Protein AF-A0A165J0C9-F1 (afdb_monomer_lite)

Sequence (194 aa):
MSTPNRPKHKHDLDFDYPDFLTWAQLPPFSGEWPARGWVFLADVVRNESFMRPMVRVRDTAGKEVLLAFYLDNGNPEAARLAQMGPGTMVAIKNCQAKQFMDGQIGIRLEDQDLANLKHLPCTVAKFKSMNNQVIRDVSEPKCERCGAADARKRCGPCKTRYCSPECQKADWRPSHKGVCQILATLRDYDEMFA

Organism: NCBI:txid1314781

Foldseek 3Di:
DDQPDPPPDLQAPPCVHPQEDDPVRFDAPDDDDDPWFHKWKWFFAAWPDDPFTKTWTATPVRDTFIETEPEDPPDPCGVVSNPDGGQKMKIFTPWHWDQDPVRGIHTYHYPVRVLRIDMANHHPVVLNVVSVVRVVCVVQVAAPQPRHSCFPDADPQLGRTHNDVVSVVVCCPPHCVRCRVSSSVSSVSVSNGD

Secondary structure (DSSP, 8-state):
-PPP---S-TT---TTSTTEE-GGGSPPSSSPPPSS--EEEEEEEEE--SSS-EEEEEETTS-EEEEEEEPPTT-THHHHHTT--TT-EEEEET--EEE-TTS-EEEEEEGGGGGGEEEESS-HHHHHHHHHHHHHHHHS---TTT--S---EE-TTT--EESSHHHHHHHIIIIIHHHHHHHHHHH-HHHHH-

Radius of gyration: 18.66 Å; chains: 1; bounding box: 45×28×55 Å

InterPro domains:
  IPR002893 Zinc finger, MYND-type [PF01753] (143-180)
  IPR002893 Zinc finger, MYND-type [PS50865] (143-180)

pLDDT: mean 85.34, std 15.16, range [30.89, 98.44]

Structure (mmCIF, N/CA/C/O backbone):
data_AF-A0A165J0C9-F1
#
_entry.id   AF-A0A165J0C9-F1
#
loop_
_atom_site.group_PDB
_atom_site.id
_atom_site.type_symbol
_atom_site.label_atom_id
_atom_site.label_alt_id
_atom_site.label_comp_id
_atom_site.label_asym_id
_atom_site.label_entity_id
_atom_site.label_seq_id
_atom_site.pdbx_PDB_ins_code
_atom_site.Cartn_x
_atom_site.Cartn_y
_atom_site.Cartn_z
_atom_site.occupancy
_atom_site.B_iso_or_equiv
_atom_site.auth_seq_id
_atom_site.auth_comp_id
_atom_site.auth_asym_id
_atom_site.auth_atom_id
_atom_site.pdbx_PDB_model_num
ATOM 1 N N . MET A 1 1 ? -20.305 4.413 -23.763 1.00 35.91 1 MET A N 1
ATOM 2 C CA . MET A 1 1 ? -20.289 3.204 -22.914 1.00 35.91 1 MET A CA 1
ATOM 3 C C . MET A 1 1 ? -20.470 3.672 -21.486 1.00 35.91 1 MET A C 1
ATOM 5 O O . MET A 1 1 ? -19.647 4.443 -21.014 1.00 35.91 1 MET A O 1
ATOM 9 N N . SER A 1 2 ? -21.597 3.339 -20.862 1.00 30.89 2 SER A N 1
ATOM 10 C CA . SER A 1 2 ? -21.893 3.741 -19.485 1.00 30.89 2 SER A CA 1
ATOM 11 C C . SER A 1 2 ? -20.905 3.049 -18.554 1.00 30.89 2 SER A C 1
ATOM 13 O O . SER A 1 2 ? -20.773 1.827 -18.612 1.00 30.89 2 SER A O 1
ATOM 15 N N . THR A 1 3 ? -20.181 3.815 -17.742 1.00 38.25 3 THR A N 1
ATOM 16 C CA . THR A 1 3 ? -19.321 3.259 -16.697 1.00 38.25 3 THR A CA 1
ATOM 17 C C . THR A 1 3 ? -20.162 2.355 -15.790 1.00 38.25 3 THR A C 1
ATOM 19 O O . THR A 1 3 ? -21.285 2.736 -15.435 1.00 38.25 3 THR A O 1
ATOM 22 N N . PRO A 1 4 ? -19.682 1.147 -15.435 1.00 43.00 4 PRO A N 1
ATOM 23 C CA . PRO A 1 4 ? -20.358 0.340 -14.433 1.00 43.00 4 PRO A CA 1
ATOM 24 C C . PRO A 1 4 ? -20.510 1.164 -13.150 1.00 43.00 4 PRO A C 1
ATOM 26 O O . PRO A 1 4 ? -19.674 2.003 -12.812 1.00 43.00 4 PRO A O 1
ATOM 29 N N . ASN A 1 5 ? -21.648 0.989 -12.487 1.00 43.03 5 ASN A N 1
ATOM 30 C CA . ASN A 1 5 ? -21.992 1.742 -11.292 1.00 43.03 5 ASN A CA 1
ATOM 31 C C . ASN A 1 5 ? -21.019 1.334 -10.172 1.00 43.03 5 ASN A C 1
ATOM 33 O O . ASN A 1 5 ? -21.045 0.177 -9.751 1.00 43.03 5 ASN A O 1
ATOM 37 N N . ARG A 1 6 ? -20.155 2.258 -9.723 1.00 48.44 6 ARG A N 1
ATOM 38 C CA . ARG A 1 6 ? -19.176 2.016 -8.646 1.00 48.44 6 ARG A CA 1
ATOM 39 C C . ARG A 1 6 ? -19.910 1.432 -7.423 1.00 48.44 6 ARG A C 1
ATOM 41 O O . ARG A 1 6 ? -20.971 1.964 -7.072 1.00 48.44 6 ARG A O 1
ATOM 48 N N . PRO A 1 7 ? -19.404 0.357 -6.781 1.00 45.34 7 PRO A N 1
ATOM 49 C CA . PRO A 1 7 ? -20.059 -0.255 -5.631 1.00 45.34 7 PRO A CA 1
ATOM 50 C C . PRO A 1 7 ? -20.435 0.800 -4.586 1.00 45.34 7 PRO A C 1
ATOM 52 O O . PRO A 1 7 ? -19.624 1.634 -4.191 1.00 45.34 7 PRO A O 1
ATOM 55 N N . LYS A 1 8 ? -21.695 0.769 -4.138 1.00 43.00 8 LYS A N 1
ATOM 56 C CA . LYS A 1 8 ? -22.281 1.776 -3.234 1.00 43.00 8 LYS A CA 1
ATOM 57 C C . LYS A 1 8 ? -21.703 1.746 -1.812 1.00 43.00 8 LYS A C 1
ATOM 59 O O . LYS A 1 8 ? -22.042 2.608 -1.001 1.00 43.00 8 LYS A O 1
ATOM 64 N N . HIS A 1 9 ? -20.861 0.767 -1.484 1.00 49.28 9 HIS A N 1
ATOM 65 C CA . HIS A 1 9 ? -20.271 0.626 -0.160 1.00 49.28 9 HIS A CA 1
ATOM 66 C C . HIS A 1 9 ? -18.855 1.202 -0.157 1.00 49.28 9 HIS A C 1
ATOM 68 O O . HIS A 1 9 ? -17.933 0.600 -0.690 1.00 49.28 9 HIS A O 1
ATOM 74 N N . LYS A 1 10 ? -18.678 2.340 0.525 1.00 53.06 10 LYS A N 1
ATOM 75 C CA . LYS A 1 10 ? -17.411 3.076 0.737 1.00 53.06 10 LYS A CA 1
ATOM 76 C C . LYS A 1 10 ? -16.250 2.237 1.332 1.00 53.06 10 LYS A C 1
ATOM 78 O O . LYS A 1 10 ? -15.163 2.749 1.567 1.00 53.06 10 LYS A O 1
ATOM 83 N N . HIS A 1 11 ? -16.488 0.964 1.637 1.00 55.22 11 HIS A N 1
ATOM 84 C CA . HIS A 1 11 ? -15.622 0.100 2.435 1.00 55.22 11 HIS A CA 1
ATOM 85 C C . HIS A 1 11 ? -15.394 -1.285 1.820 1.00 55.22 11 HIS A C 1
ATOM 87 O O . HIS A 1 11 ? -14.814 -2.132 2.491 1.00 55.22 11 HIS A O 1
ATOM 93 N N . ASP A 1 12 ? -15.846 -1.517 0.586 1.00 63.41 12 ASP A N 1
ATOM 94 C CA . ASP A 1 12 ? -15.598 -2.759 -0.141 1.00 63.41 12 ASP A CA 1
ATOM 95 C C . ASP A 1 12 ? -14.734 -2.467 -1.370 1.00 63.41 12 ASP A C 1
ATOM 97 O O . ASP A 1 12 ? -15.229 -2.019 -2.408 1.00 63.41 12 ASP A O 1
ATOM 101 N N . LEU A 1 13 ? -13.416 -2.645 -1.229 1.00 68.44 13 LEU A N 1
ATOM 102 C CA . LEU A 1 13 ? -12.531 -2.680 -2.388 1.00 68.44 13 LEU A CA 1
ATOM 103 C C . LEU A 1 13 ? -12.816 -3.945 -3.191 1.00 68.44 13 LEU A C 1
ATOM 105 O O . LEU A 1 13 ? -12.294 -5.021 -2.892 1.00 68.44 13 LEU A O 1
ATOM 109 N N . ASP A 1 14 ? -13.604 -3.781 -4.243 1.00 71.31 14 ASP A N 1
ATOM 110 C CA . ASP A 1 14 ? -13.688 -4.762 -5.308 1.00 71.31 14 ASP A CA 1
ATOM 111 C C . ASP A 1 14 ? -12.366 -4.736 -6.091 1.00 71.31 14 ASP A C 1
ATOM 113 O O . ASP A 1 14 ? -12.131 -3.885 -6.948 1.00 71.31 14 ASP A O 1
ATOM 117 N N . PHE A 1 15 ? -11.452 -5.641 -5.739 1.00 72.25 15 PHE A N 1
ATOM 118 C CA . PHE A 1 15 ? -10.160 -5.777 -6.416 1.00 72.25 15 PHE A CA 1
ATOM 119 C C . PHE A 1 15 ? -10.280 -6.315 -7.844 1.00 72.25 15 PHE A C 1
ATOM 121 O O . PHE A 1 15 ? -9.271 -6.333 -8.550 1.00 72.25 15 PHE A O 1
ATOM 128 N N . ASP A 1 16 ? -11.473 -6.759 -8.239 1.00 66.81 16 ASP A N 1
ATOM 129 C CA . ASP A 1 16 ? -11.795 -7.201 -9.591 1.00 66.81 16 ASP A CA 1
ATOM 130 C C . ASP A 1 16 ? -12.469 -6.069 -10.397 1.00 66.81 16 ASP A C 1
ATOM 132 O O . ASP A 1 16 ? -12.757 -6.222 -11.587 1.00 66.81 16 ASP A O 1
ATOM 136 N N . TYR A 1 17 ? -12.667 -4.896 -9.778 1.00 67.06 17 TYR A N 1
ATOM 137 C CA . TYR A 1 17 ? -13.144 -3.689 -10.444 1.00 67.06 17 TYR A CA 1
ATOM 138 C C . TYR A 1 17 ? -12.112 -3.190 -11.474 1.00 67.06 17 TYR A C 1
ATOM 140 O O . TYR A 1 17 ? -10.907 -3.255 -11.212 1.00 67.06 17 TYR A O 1
ATOM 148 N N . PRO A 1 18 ? -12.541 -2.624 -12.624 1.00 64.50 18 PRO A N 1
ATOM 149 C CA . PRO A 1 18 ? -11.653 -2.203 -13.720 1.00 64.50 18 PRO A CA 1
ATOM 150 C C . PRO A 1 18 ? -10.600 -1.144 -13.356 1.00 64.50 18 PRO A C 1
ATOM 152 O O . PRO A 1 18 ? -9.721 -0.861 -14.168 1.00 64.50 18 PRO A O 1
ATOM 155 N N . ASP A 1 19 ? -10.666 -0.572 -12.155 1.00 77.81 19 ASP A N 1
ATOM 156 C CA . ASP A 1 19 ? -9.684 0.384 -11.653 1.00 77.81 19 ASP A CA 1
ATOM 157 C C . ASP A 1 19 ? -8.384 -0.322 -11.201 1.00 77.81 19 ASP A C 1
ATOM 159 O O . ASP A 1 19 ? -7.347 0.327 -11.103 1.00 77.81 19 ASP A O 1
ATOM 163 N N . PHE A 1 20 ? -8.378 -1.641 -10.965 1.00 85.00 20 PHE A N 1
ATOM 164 C CA . PHE A 1 20 ? -7.164 -2.389 -10.611 1.00 85.00 20 PHE A CA 1
ATOM 165 C C . PHE A 1 20 ? -6.539 -3.055 -11.831 1.00 85.00 20 PHE A C 1
ATOM 167 O O . PHE A 1 20 ? -7.000 -4.093 -12.304 1.00 85.00 20 PHE A O 1
ATOM 174 N N . LEU A 1 21 ? -5.451 -2.470 -12.326 1.00 87.25 21 LEU A N 1
ATOM 175 C CA . LEU A 1 21 ? -4.786 -2.963 -13.527 1.00 87.25 21 LEU A CA 1
ATOM 176 C C . LEU A 1 21 ? -3.607 -3.870 -13.184 1.00 87.25 21 LEU A C 1
ATOM 178 O O . LEU A 1 21 ? -2.763 -3.557 -12.342 1.00 87.25 21 LEU A O 1
ATOM 182 N N . THR A 1 22 ? -3.531 -4.985 -13.901 1.00 90.31 22 THR A N 1
ATOM 183 C CA . THR A 1 22 ? -2.328 -5.819 -14.005 1.00 90.31 22 THR A CA 1
ATOM 184 C C . THR A 1 22 ? -1.330 -5.197 -14.980 1.00 90.31 22 THR A C 1
ATOM 186 O O . THR A 1 22 ? -1.677 -4.313 -15.765 1.00 90.31 22 THR A O 1
ATOM 189 N N . TRP A 1 23 ? -0.091 -5.689 -14.997 1.00 90.12 23 TRP A N 1
ATOM 190 C CA . TRP A 1 23 ? 0.934 -5.244 -15.942 1.00 90.12 23 TRP A CA 1
ATOM 191 C C . TRP A 1 23 ? 0.469 -5.340 -17.398 1.00 90.12 23 TRP A C 1
ATOM 193 O O . TRP A 1 23 ? 0.717 -4.432 -18.183 1.00 90.12 23 TRP A O 1
ATOM 203 N N . ALA A 1 24 ? -0.225 -6.423 -17.759 1.00 87.75 24 ALA A N 1
ATOM 204 C CA . ALA A 1 24 ? -0.708 -6.642 -19.122 1.00 87.75 24 ALA A CA 1
ATOM 205 C C . ALA A 1 24 ? -1.786 -5.632 -19.553 1.00 87.75 24 ALA A C 1
ATOM 207 O O . ALA A 1 24 ? -2.016 -5.453 -20.746 1.00 87.75 24 ALA A O 1
ATOM 208 N N . GLN A 1 25 ? -2.447 -4.994 -18.585 1.00 86.12 25 GLN A N 1
ATOM 209 C CA . GLN A 1 25 ? -3.467 -3.972 -18.806 1.00 86.12 25 GLN A CA 1
ATOM 210 C C . GLN A 1 25 ? -2.913 -2.556 -18.646 1.00 86.12 25 GLN A C 1
ATOM 212 O O . GLN A 1 25 ? -3.600 -1.602 -19.011 1.00 86.12 25 GLN A O 1
ATOM 217 N N . LEU A 1 26 ? -1.696 -2.399 -18.1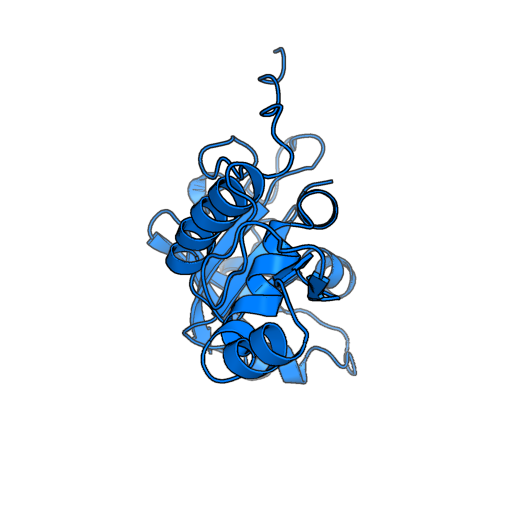03 1.00 83.56 26 LEU A N 1
ATOM 218 C CA . LEU A 1 26 ? -1.061 -1.095 -18.069 1.00 83.56 26 LEU A CA 1
ATOM 219 C C . LEU A 1 26 ? -0.819 -0.638 -19.510 1.00 83.56 26 LEU A C 1
ATOM 221 O O . LEU A 1 26 ? -0.198 -1.357 -20.298 1.00 83.56 26 LEU A O 1
ATOM 225 N N . PRO A 1 27 ? -1.307 0.552 -19.871 1.00 67.50 27 PRO A N 1
ATOM 226 C CA . PRO A 1 27 ? -1.165 1.055 -21.224 1.00 67.50 27 PRO A CA 1
ATOM 227 C C . PRO A 1 27 ? 0.322 1.218 -21.586 1.00 67.50 27 PRO A C 1
ATOM 229 O O . PRO A 1 27 ? 1.132 1.646 -20.750 1.00 67.50 27 PRO A O 1
ATOM 232 N N . PRO A 1 28 ? 0.700 0.894 -22.836 1.00 65.00 28 PRO A N 1
ATOM 233 C CA . PRO A 1 28 ? 2.017 1.228 -23.350 1.00 65.00 28 PRO A CA 1
ATOM 234 C C . PRO A 1 28 ? 2.184 2.752 -23.431 1.00 65.00 28 PRO A C 1
ATOM 236 O O . PRO A 1 28 ? 1.216 3.508 -23.423 1.00 65.00 28 PRO A O 1
ATOM 239 N N . PHE A 1 29 ? 3.433 3.20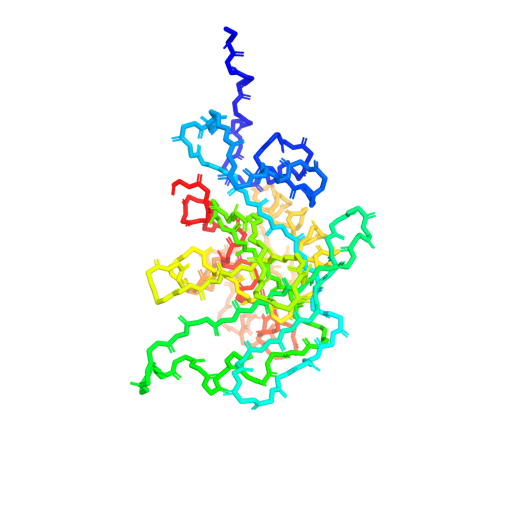2 -23.559 1.00 55.41 29 PHE A N 1
ATOM 240 C CA . PHE A 1 29 ? 3.838 4.614 -23.600 1.00 55.41 29 PHE A CA 1
ATOM 241 C C . PHE A 1 29 ? 3.061 5.502 -24.605 1.00 55.41 29 PHE A C 1
ATOM 243 O O . PHE A 1 29 ? 3.047 6.720 -24.445 1.00 55.41 29 PHE A O 1
ATOM 250 N N . SER A 1 30 ? 2.389 4.927 -25.609 1.00 51.62 30 SER A N 1
ATOM 251 C CA . SER A 1 30 ? 1.606 5.645 -26.622 1.00 51.62 30 SER A CA 1
ATOM 252 C C . SER A 1 30 ? 0.191 5.062 -26.779 1.00 51.62 30 SER A C 1
ATOM 254 O O . SER A 1 30 ? 0.044 3.935 -27.252 1.00 51.62 30 SER A O 1
ATOM 256 N N . GLY A 1 31 ? -0.845 5.831 -26.428 1.00 52.88 31 GLY A N 1
ATOM 257 C CA . GLY A 1 31 ? -2.259 5.487 -26.634 1.00 52.88 31 GLY A CA 1
ATOM 258 C C . GLY A 1 31 ? -3.216 6.497 -25.985 1.00 52.88 31 GLY A C 1
ATOM 259 O O . GLY A 1 31 ? -2.781 7.329 -25.189 1.00 52.88 31 GLY A O 1
ATOM 260 N N . GLU A 1 32 ? -4.506 6.444 -26.334 1.00 52.75 32 GLU A N 1
ATOM 261 C CA . GLU A 1 32 ? -5.566 7.179 -25.627 1.00 52.75 32 GLU A CA 1
ATOM 262 C C . GLU A 1 32 ? -5.816 6.536 -24.254 1.00 52.75 32 GLU A C 1
ATOM 264 O O . GLU A 1 32 ? -6.010 5.326 -24.139 1.00 52.75 32 GLU A O 1
ATOM 269 N N . TRP A 1 33 ? -5.771 7.351 -23.200 1.00 58.69 33 TRP A N 1
ATOM 270 C CA . TRP A 1 33 ? -5.845 6.908 -21.808 1.00 58.69 33 TRP A CA 1
ATOM 271 C C . TRP A 1 33 ? -7.291 6.971 -21.298 1.00 58.69 33 TRP A C 1
ATOM 273 O O . TRP A 1 33 ? -8.007 7.915 -21.644 1.00 58.69 33 TRP A O 1
ATOM 283 N N . PRO A 1 34 ? -7.727 6.069 -20.395 1.00 56.69 34 PRO A N 1
ATOM 284 C CA . PRO A 1 34 ? -8.873 6.385 -19.553 1.00 56.69 34 PRO A CA 1
ATOM 285 C C . PRO A 1 34 ? -8.579 7.681 -18.785 1.00 56.69 34 PRO A C 1
ATOM 287 O O . PRO A 1 34 ? -7.429 7.975 -18.458 1.00 56.69 34 PRO A O 1
ATOM 290 N N . ALA A 1 35 ? -9.604 8.479 -18.493 1.00 55.56 35 ALA A N 1
ATOM 291 C CA . ALA A 1 35 ? -9.471 9.853 -18.001 1.00 55.56 35 ALA A CA 1
ATOM 292 C C . ALA A 1 35 ? -8.908 10.011 -16.560 1.00 55.56 35 ALA A C 1
ATOM 294 O O . ALA A 1 35 ? -9.110 11.069 -15.967 1.00 55.56 35 ALA A O 1
ATOM 295 N N . ARG A 1 36 ? -8.132 9.030 -16.049 1.00 61.84 36 ARG A N 1
ATOM 296 C CA . ARG A 1 36 ? -7.579 8.817 -14.684 1.00 61.84 36 ARG A CA 1
ATOM 297 C C . ARG A 1 36 ? -8.410 7.847 -13.838 1.00 61.84 36 ARG A C 1
ATOM 299 O O . ARG A 1 36 ? -9.604 7.695 -14.067 1.00 61.84 36 ARG A O 1
ATOM 306 N N . GLY A 1 37 ? -7.763 7.222 -12.847 1.00 76.50 37 GLY A N 1
ATOM 307 C CA . GLY A 1 37 ? -8.442 6.493 -11.766 1.00 76.50 37 GLY A CA 1
ATOM 308 C C . GLY A 1 37 ? -7.956 5.070 -11.481 1.00 76.50 37 GLY A C 1
ATOM 309 O O . GLY A 1 37 ? -8.499 4.451 -10.575 1.00 76.50 37 GLY A O 1
ATOM 310 N N . TRP A 1 38 ? -6.950 4.549 -12.196 1.00 83.50 38 TRP A N 1
ATOM 311 C CA . TRP A 1 38 ? -6.477 3.179 -11.964 1.00 83.50 38 TRP A CA 1
ATOM 312 C C . TRP A 1 38 ? -5.359 3.083 -10.927 1.00 83.50 38 TRP A C 1
ATOM 314 O O . TRP A 1 38 ? -4.606 4.034 -10.702 1.00 83.50 38 TRP A O 1
ATOM 324 N N . VAL A 1 39 ? -5.210 1.893 -10.349 1.00 88.94 39 VAL A N 1
ATOM 325 C CA . VAL A 1 39 ? -4.183 1.526 -9.380 1.00 88.94 39 VAL A CA 1
ATOM 326 C C . VAL A 1 39 ? -3.521 0.216 -9.791 1.00 88.94 39 VAL A C 1
ATOM 328 O O . VAL A 1 39 ? -4.178 -0.793 -10.034 1.00 88.94 39 VAL A O 1
ATOM 331 N N . PHE A 1 40 ? -2.193 0.229 -9.821 1.00 92.75 40 PHE A N 1
ATOM 332 C CA . PHE A 1 40 ? -1.373 -0.969 -9.943 1.00 92.75 40 PHE A CA 1
ATOM 333 C C . PHE A 1 40 ? -0.995 -1.474 -8.550 1.00 92.75 40 PHE A C 1
ATOM 335 O O . PHE A 1 40 ? -0.419 -0.727 -7.755 1.00 92.75 40 PHE A O 1
ATOM 342 N N . LEU A 1 41 ? -1.317 -2.735 -8.256 1.00 94.50 41 LEU A N 1
ATOM 343 C CA . LEU A 1 41 ? -0.955 -3.405 -7.007 1.00 94.50 41 LEU A CA 1
ATOM 344 C C . LEU A 1 41 ? 0.118 -4.454 -7.267 1.00 94.50 41 LEU A C 1
ATOM 346 O O . LEU A 1 41 ? -0.049 -5.308 -8.138 1.00 94.50 41 LEU A O 1
ATOM 350 N N . ALA A 1 42 ? 1.183 -4.434 -6.470 1.00 97.31 42 ALA A N 1
ATOM 351 C CA . ALA A 1 42 ? 2.236 -5.432 -6.575 1.00 97.31 42 ALA A CA 1
ATOM 352 C C . ALA A 1 42 ? 2.958 -5.676 -5.248 1.00 97.31 42 ALA A C 1
ATOM 354 O O . ALA A 1 42 ? 3.084 -4.780 -4.413 1.00 97.31 42 ALA A O 1
ATOM 355 N N . ASP A 1 43 ? 3.468 -6.892 -5.080 1.00 98.44 43 ASP A N 1
ATOM 356 C CA . ASP A 1 43 ? 4.356 -7.267 -3.983 1.00 98.44 43 ASP A CA 1
ATOM 357 C C . ASP A 1 43 ? 5.810 -7.011 -4.366 1.00 98.44 43 ASP A C 1
ATOM 359 O O . ASP A 1 43 ? 6.252 -7.395 -5.447 1.00 98.44 43 ASP A O 1
ATOM 363 N N . VAL A 1 44 ? 6.590 -6.411 -3.472 1.00 98.44 44 VAL A N 1
ATOM 364 C CA . VAL A 1 44 ? 8.040 -6.296 -3.642 1.00 98.44 44 VAL A CA 1
ATOM 365 C C . VAL A 1 44 ? 8.659 -7.683 -3.497 1.00 98.44 44 VAL A C 1
ATOM 367 O O . VAL A 1 44 ? 8.553 -8.323 -2.452 1.00 98.44 44 VAL A O 1
ATOM 370 N N . VAL A 1 45 ? 9.325 -8.146 -4.552 1.00 98.25 45 VAL A N 1
ATOM 371 C CA . VAL A 1 45 ? 9.979 -9.461 -4.610 1.00 98.25 45 VAL A CA 1
ATOM 372 C C . VAL A 1 45 ? 11.418 -9.377 -4.131 1.00 98.25 45 VAL A C 1
ATOM 374 O O . VAL A 1 45 ? 11.890 -10.278 -3.444 1.00 98.25 45 VAL A O 1
ATOM 377 N N . ARG A 1 46 ? 12.136 -8.321 -4.523 1.00 97.75 46 ARG A N 1
ATOM 378 C CA . ARG A 1 46 ? 13.534 -8.087 -4.141 1.00 97.75 46 ARG A CA 1
ATOM 379 C C . ARG A 1 46 ? 13.939 -6.643 -4.392 1.00 97.75 46 ARG A C 1
ATOM 381 O O . ARG A 1 46 ? 13.387 -5.969 -5.262 1.00 97.75 46 ARG A O 1
ATOM 388 N N . ASN A 1 47 ? 14.933 -6.209 -3.635 1.00 97.62 47 ASN A N 1
ATOM 389 C CA . ASN A 1 47 ? 15.594 -4.933 -3.828 1.00 97.62 47 ASN A CA 1
ATOM 390 C C . ASN A 1 47 ? 16.695 -5.085 -4.887 1.00 97.62 47 ASN A C 1
ATOM 392 O O . ASN A 1 47 ? 17.486 -6.022 -4.818 1.00 97.62 47 ASN A O 1
ATOM 396 N N . GLU A 1 48 ? 16.716 -4.191 -5.871 1.00 95.44 48 GLU A N 1
ATOM 397 C CA . GLU A 1 48 ? 17.715 -4.142 -6.948 1.00 95.44 48 GLU A CA 1
ATOM 398 C C . GLU A 1 48 ? 18.430 -2.775 -6.970 1.00 95.44 48 GLU A C 1
ATOM 400 O O . GLU A 1 48 ? 18.987 -2.362 -7.986 1.00 95.44 48 GLU A O 1
ATOM 405 N N . SER A 1 49 ? 18.392 -2.041 -5.855 1.00 93.62 49 SER A N 1
ATOM 406 C CA . SER A 1 49 ? 18.970 -0.704 -5.738 1.00 93.62 49 SER A CA 1
ATOM 407 C C . SER A 1 49 ? 20.492 -0.762 -5.823 1.00 93.62 49 SER A C 1
ATOM 409 O O . SER A 1 49 ? 21.139 -1.587 -5.180 1.00 93.62 49 SER A O 1
ATOM 411 N N . PHE A 1 50 ? 21.064 0.164 -6.588 1.00 86.69 50 PHE A N 1
ATOM 412 C CA . PHE A 1 50 ? 22.509 0.380 -6.651 1.00 86.69 50 PHE A CA 1
ATOM 413 C C . PHE A 1 50 ? 22.808 1.880 -6.573 1.00 86.69 50 PHE A C 1
ATOM 415 O O . PHE A 1 50 ? 22.863 2.432 -5.481 1.00 86.69 50 PHE A O 1
ATOM 422 N N . MET A 1 51 ? 22.898 2.575 -7.713 1.00 86.88 51 MET A N 1
ATOM 423 C CA . MET A 1 51 ? 23.030 4.044 -7.738 1.00 86.88 51 MET A CA 1
ATOM 424 C C . MET A 1 51 ? 21.698 4.782 -7.569 1.00 86.88 51 MET A C 1
ATOM 426 O O . MET A 1 51 ? 21.682 5.977 -7.295 1.00 86.88 51 MET A O 1
ATOM 430 N N . ARG A 1 52 ? 20.578 4.089 -7.773 1.00 90.44 52 ARG A N 1
ATOM 431 C CA . ARG A 1 52 ? 19.225 4.631 -7.637 1.00 90.44 52 ARG A CA 1
ATOM 432 C C . ARG A 1 52 ? 18.319 3.599 -6.973 1.00 90.44 52 ARG A C 1
ATOM 434 O O . ARG A 1 52 ? 18.578 2.402 -7.147 1.00 90.44 52 ARG A O 1
ATOM 441 N N . PRO A 1 53 ? 17.273 4.030 -6.248 1.00 95.38 53 PRO A N 1
ATOM 442 C CA . PRO A 1 53 ? 16.308 3.103 -5.687 1.00 95.38 53 PRO A CA 1
ATOM 443 C C . PRO A 1 53 ? 15.599 2.344 -6.810 1.00 95.38 53 PRO A C 1
ATOM 445 O O . PRO A 1 53 ? 15.043 2.944 -7.736 1.00 95.38 53 PRO A O 1
ATOM 448 N N . MET A 1 54 ? 15.653 1.017 -6.739 1.00 95.44 54 MET A N 1
ATOM 449 C CA . MET A 1 54 ? 15.010 0.109 -7.685 1.00 95.44 54 MET A CA 1
ATOM 450 C C . MET A 1 54 ? 14.570 -1.152 -6.959 1.00 95.44 54 MET A C 1
ATOM 452 O O . MET A 1 54 ? 15.312 -1.719 -6.156 1.00 95.44 54 MET A O 1
ATOM 456 N N . VAL A 1 55 ? 13.368 -1.621 -7.266 1.00 97.38 55 VAL A N 1
ATOM 457 C CA . VAL A 1 55 ? 12.853 -2.883 -6.738 1.00 97.38 55 VAL A CA 1
ATOM 458 C C . VAL A 1 55 ? 12.186 -3.684 -7.844 1.00 97.38 55 VAL A C 1
ATOM 460 O O . VAL A 1 55 ? 11.572 -3.131 -8.758 1.00 97.38 55 VAL A O 1
ATOM 463 N N . ARG A 1 56 ? 12.277 -5.009 -7.751 1.00 97.75 56 ARG A N 1
ATOM 464 C CA . ARG A 1 56 ? 11.438 -5.899 -8.551 1.00 97.75 56 ARG A CA 1
ATOM 465 C C . ARG A 1 56 ? 10.119 -6.087 -7.826 1.00 97.75 56 ARG A C 1
ATOM 467 O O . ARG A 1 56 ? 10.122 -6.490 -6.661 1.00 97.75 56 ARG A O 1
ATOM 474 N N . VAL A 1 57 ? 9.010 -5.846 -8.512 1.00 98.25 57 VAL A N 1
ATOM 475 C CA . VAL A 1 57 ? 7.667 -6.073 -7.970 1.00 98.25 57 VAL A CA 1
ATOM 476 C C . VAL A 1 57 ? 6.928 -7.118 -8.794 1.00 98.25 57 VAL A C 1
ATOM 478 O O . VAL A 1 57 ? 7.183 -7.245 -9.989 1.00 98.25 57 VAL A O 1
ATOM 481 N N . ARG A 1 58 ? 6.033 -7.876 -8.163 1.00 98.06 58 ARG A N 1
ATOM 482 C CA . ARG A 1 58 ? 5.173 -8.877 -8.796 1.00 98.06 58 ARG A CA 1
ATOM 483 C C . ARG A 1 58 ? 3.724 -8.442 -8.685 1.00 98.06 58 ARG A C 1
ATOM 485 O O . ARG A 1 58 ? 3.232 -8.263 -7.574 1.00 98.06 58 ARG A O 1
ATOM 492 N N . ASP A 1 59 ? 3.068 -8.264 -9.821 1.00 95.81 59 ASP A N 1
ATOM 493 C CA . ASP A 1 59 ? 1.662 -7.869 -9.858 1.00 95.81 59 ASP A CA 1
ATOM 494 C C . ASP A 1 59 ? 0.715 -9.005 -9.426 1.00 95.81 59 ASP A C 1
ATOM 496 O O . ASP A 1 59 ? 1.127 -10.131 -9.126 1.00 95.81 59 ASP A O 1
ATOM 500 N N . THR A 1 60 ? -0.584 -8.715 -9.413 1.00 92.88 60 THR A N 1
ATOM 501 C CA . THR A 1 60 ? -1.638 -9.677 -9.057 1.00 92.88 60 THR A CA 1
ATOM 502 C C . THR A 1 60 ? -1.788 -10.844 -10.038 1.00 92.88 60 THR A C 1
ATOM 504 O O . THR A 1 60 ? -2.346 -11.868 -9.648 1.00 92.88 60 THR A O 1
ATOM 507 N N . ALA A 1 61 ? -1.280 -10.728 -11.270 1.00 93.25 61 ALA A N 1
ATOM 508 C CA . ALA A 1 61 ? -1.233 -11.804 -12.263 1.00 93.25 61 ALA A CA 1
ATOM 509 C C . ALA A 1 61 ? 0.075 -12.618 -12.205 1.00 93.25 61 ALA A C 1
ATOM 511 O O . ALA A 1 61 ? 0.267 -13.547 -12.990 1.00 93.25 61 ALA A O 1
ATOM 512 N N . GLY A 1 62 ? 0.984 -12.294 -11.279 1.00 94.56 62 GLY A N 1
ATOM 513 C CA . GLY A 1 62 ? 2.259 -12.985 -11.107 1.00 94.56 62 GLY A CA 1
ATOM 514 C C . GLY A 1 62 ? 3.392 -12.466 -11.997 1.00 94.56 62 GLY A C 1
ATOM 515 O O . GLY A 1 62 ? 4.488 -13.029 -11.974 1.00 94.56 62 GLY A O 1
ATOM 516 N N . LYS A 1 63 ? 3.178 -11.390 -12.760 1.00 95.56 63 LYS A N 1
ATOM 517 C CA . LYS A 1 63 ? 4.197 -10.790 -13.621 1.00 95.56 63 LYS A CA 1
ATOM 518 C C . LYS A 1 63 ? 5.180 -9.964 -12.796 1.00 95.56 63 LYS A C 1
ATOM 520 O O . LYS A 1 63 ? 4.791 -9.025 -12.106 1.00 95.56 63 LYS A O 1
ATOM 525 N N . GLU A 1 64 ? 6.470 -10.277 -12.916 1.00 96.38 64 GLU A N 1
ATOM 526 C CA . GLU A 1 64 ? 7.541 -9.463 -12.336 1.00 96.38 64 GLU A CA 1
ATOM 527 C C . GLU A 1 64 ? 7.951 -8.308 -13.257 1.00 96.38 64 GLU A C 1
ATOM 529 O O . GLU A 1 64 ? 8.235 -8.513 -14.441 1.00 96.38 64 GLU A O 1
ATOM 534 N N . VAL A 1 65 ? 8.014 -7.098 -12.698 1.00 94.81 65 VAL A N 1
ATOM 535 C CA . VAL A 1 65 ? 8.319 -5.844 -13.404 1.00 94.81 65 VAL A CA 1
ATOM 536 C C . VAL A 1 65 ? 9.275 -4.987 -12.576 1.00 94.81 65 VAL A C 1
ATOM 538 O O . VAL A 1 65 ? 9.278 -5.054 -11.345 1.00 94.81 65 VAL A O 1
ATOM 541 N N . LEU A 1 66 ? 10.130 -4.212 -13.244 1.00 95.88 66 LEU A N 1
ATOM 542 C CA . LEU A 1 66 ? 11.013 -3.264 -12.561 1.00 95.88 66 LEU A CA 1
ATOM 543 C C . LEU A 1 66 ? 10.195 -2.049 -12.110 1.00 95.88 66 LEU A C 1
ATOM 545 O O . LEU A 1 66 ? 9.474 -1.477 -12.922 1.00 95.88 66 LEU A O 1
ATOM 549 N N . LEU A 1 67 ? 10.341 -1.633 -10.855 1.00 96.88 67 LEU A N 1
ATOM 550 C CA . LEU A 1 67 ? 9.897 -0.336 -10.352 1.00 96.88 67 LEU A CA 1
ATOM 551 C C . LEU A 1 67 ? 11.142 0.492 -10.021 1.00 96.88 67 LEU A C 1
ATOM 553 O O . LEU A 1 67 ? 11.895 0.150 -9.107 1.00 96.88 67 LEU A O 1
ATOM 557 N N . ALA A 1 68 ? 11.368 1.559 -10.781 1.00 95.50 68 ALA A N 1
ATOM 558 C CA . ALA A 1 68 ? 12.537 2.420 -10.662 1.00 95.50 68 ALA A CA 1
ATOM 559 C C . ALA A 1 68 ? 12.143 3.834 -10.225 1.00 95.50 68 ALA A C 1
ATOM 561 O O . ALA A 1 68 ? 11.218 4.429 -10.780 1.00 95.50 68 ALA A O 1
ATOM 562 N N . PHE A 1 69 ? 12.891 4.392 -9.276 1.00 95.62 69 PHE A N 1
ATOM 563 C CA . PHE A 1 69 ? 12.667 5.739 -8.761 1.00 95.62 69 PHE A CA 1
ATOM 564 C C . PHE A 1 69 ? 13.714 6.699 -9.348 1.00 95.62 69 PHE A C 1
ATOM 566 O O . PHE A 1 69 ? 14.921 6.518 -9.173 1.00 95.62 69 PHE A O 1
ATOM 573 N N . TYR A 1 70 ? 13.250 7.697 -10.098 1.00 93.44 70 TYR A N 1
ATOM 574 C CA . TYR A 1 70 ? 14.045 8.759 -10.717 1.00 93.44 70 TYR A CA 1
ATOM 575 C C . TYR A 1 70 ? 13.804 10.046 -9.939 1.00 93.44 70 TYR A C 1
ATOM 577 O O . TYR A 1 70 ? 13.079 10.918 -10.397 1.00 93.44 70 TYR A O 1
ATOM 585 N N . LEU A 1 71 ? 14.371 10.097 -8.736 1.00 94.12 71 LEU A N 1
ATOM 586 C CA . LEU A 1 71 ? 14.203 11.229 -7.835 1.00 94.12 71 LEU A CA 1
ATOM 587 C C . LEU A 1 71 ? 15.360 12.209 -7.967 1.00 94.12 71 LEU A C 1
ATOM 589 O O . LEU A 1 71 ? 16.503 11.788 -8.183 1.00 94.12 71 LEU A O 1
ATOM 593 N N . ASP A 1 72 ? 15.061 13.487 -7.784 1.00 92.88 72 ASP A N 1
ATOM 594 C CA . ASP A 1 72 ? 16.061 14.541 -7.730 1.00 92.88 72 ASP A CA 1
ATOM 595 C C . ASP A 1 72 ? 17.068 14.317 -6.592 1.00 92.88 72 ASP A C 1
ATOM 597 O O . ASP A 1 72 ? 16.773 13.771 -5.519 1.00 92.88 72 ASP A O 1
ATOM 601 N N . ASN A 1 73 ? 18.302 14.769 -6.825 1.00 87.25 73 ASN A N 1
ATOM 602 C CA . ASN A 1 73 ? 19.362 14.704 -5.825 1.00 87.25 73 ASN A CA 1
ATOM 603 C C . ASN A 1 73 ? 18.935 15.454 -4.554 1.00 87.25 73 ASN A C 1
ATOM 605 O O . ASN A 1 73 ? 18.636 16.645 -4.594 1.00 87.25 73 ASN A O 1
ATOM 609 N N . GLY A 1 74 ? 18.964 14.762 -3.414 1.00 85.81 74 GLY A N 1
ATOM 610 C CA . GLY A 1 74 ? 18.564 15.327 -2.124 1.00 85.81 74 GLY A CA 1
ATOM 611 C C . GLY A 1 74 ? 17.097 15.102 -1.754 1.00 85.81 74 GLY A C 1
ATOM 612 O O . GLY A 1 74 ? 16.707 15.503 -0.658 1.00 85.81 74 GLY A O 1
ATOM 613 N N . ASN A 1 75 ? 16.299 14.422 -2.589 1.00 91.94 75 ASN A N 1
ATOM 614 C CA . ASN A 1 75 ? 14.964 13.995 -2.178 1.00 91.94 75 ASN A CA 1
ATOM 615 C C . ASN A 1 75 ? 15.062 13.074 -0.933 1.00 91.94 75 ASN A C 1
ATOM 617 O O . ASN A 1 75 ? 15.724 12.029 -0.990 1.00 91.94 75 ASN A O 1
ATOM 621 N N . PRO A 1 76 ? 14.405 13.422 0.192 1.00 92.00 76 PRO A N 1
ATOM 622 C CA . PRO A 1 76 ? 14.526 12.680 1.448 1.00 92.00 76 PRO A CA 1
ATOM 623 C C . PRO A 1 76 ? 13.940 11.259 1.386 1.00 92.00 76 PRO A C 1
ATOM 625 O O . PRO A 1 76 ? 14.355 10.392 2.157 1.00 92.00 76 PRO A O 1
ATOM 628 N N . GLU A 1 77 ? 13.022 10.980 0.457 1.00 92.94 77 GLU A N 1
ATOM 629 C CA . GLU A 1 77 ? 12.408 9.657 0.294 1.00 92.94 77 GLU A CA 1
ATOM 630 C C . GLU A 1 77 ? 13.356 8.646 -0.364 1.00 92.94 77 GLU A C 1
ATOM 632 O O . GLU A 1 77 ? 13.183 7.438 -0.186 1.00 92.94 77 GLU A O 1
ATOM 637 N N . ALA A 1 78 ? 14.398 9.098 -1.072 1.00 92.81 78 ALA A N 1
ATOM 638 C CA . ALA A 1 78 ? 15.305 8.214 -1.803 1.00 92.81 78 ALA A CA 1
ATOM 639 C C . ALA A 1 78 ? 15.950 7.153 -0.893 1.00 92.81 78 ALA A C 1
ATOM 641 O O . ALA A 1 78 ? 15.966 5.968 -1.232 1.00 92.81 78 ALA A O 1
ATOM 642 N N . ALA A 1 79 ? 16.414 7.552 0.297 1.00 92.62 79 ALA A N 1
ATOM 643 C CA . ALA A 1 79 ? 17.043 6.643 1.257 1.00 92.62 79 ALA A CA 1
ATOM 644 C C . ALA A 1 79 ? 16.065 5.595 1.812 1.00 92.62 79 ALA A C 1
ATOM 646 O O . ALA A 1 79 ? 16.456 4.457 2.077 1.00 92.62 79 ALA A O 1
ATOM 647 N N . ARG A 1 80 ? 14.791 5.969 1.978 1.00 93.06 80 ARG A N 1
ATOM 648 C CA . ARG A 1 80 ? 13.730 5.069 2.441 1.00 93.06 80 ARG A CA 1
ATOM 649 C C . ARG A 1 80 ? 13.342 4.073 1.352 1.00 93.06 80 ARG A C 1
ATOM 651 O O . ARG A 1 80 ? 13.249 2.877 1.620 1.00 93.06 80 ARG A O 1
ATOM 658 N N . LEU A 1 81 ? 13.145 4.551 0.127 1.00 95.44 81 LEU A N 1
ATOM 659 C CA . LEU A 1 81 ? 12.778 3.719 -1.020 1.00 95.44 81 LEU A CA 1
ATOM 660 C C . LEU A 1 81 ? 13.907 2.748 -1.395 1.00 95.44 81 LEU A C 1
ATOM 662 O O . LEU A 1 81 ? 13.631 1.610 -1.764 1.00 95.44 81 LEU A O 1
ATOM 666 N N . ALA A 1 82 ? 15.169 3.141 -1.197 1.00 94.50 82 ALA A N 1
ATOM 667 C CA . ALA A 1 82 ? 16.331 2.271 -1.387 1.00 94.50 82 ALA A CA 1
ATOM 668 C C . ALA A 1 82 ? 16.392 1.092 -0.401 1.00 94.50 82 ALA A C 1
ATOM 670 O O . ALA A 1 82 ? 17.125 0.140 -0.647 1.00 94.50 82 ALA A O 1
ATOM 671 N N . GLN A 1 83 ? 15.631 1.123 0.698 1.00 95.12 83 GLN A N 1
ATOM 672 C CA . GLN A 1 83 ? 15.5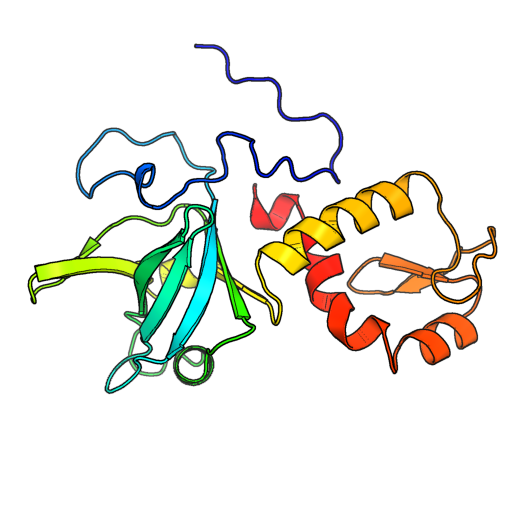50 0.037 1.684 1.00 95.12 83 GLN A CA 1
ATOM 673 C C . GLN A 1 83 ? 14.308 -0.846 1.497 1.00 95.12 83 GLN A C 1
ATOM 675 O O . GLN A 1 83 ? 14.114 -1.808 2.240 1.00 95.12 83 GLN A O 1
ATOM 680 N N . MET A 1 84 ? 13.454 -0.541 0.516 1.00 96.38 84 MET A N 1
ATOM 681 C CA . MET A 1 84 ? 12.235 -1.303 0.263 1.00 96.38 84 MET A CA 1
ATOM 682 C C . MET A 1 84 ? 12.570 -2.748 -0.131 1.00 96.38 84 MET A C 1
ATOM 684 O O . MET A 1 84 ? 13.443 -2.995 -0.961 1.00 96.38 84 MET A O 1
ATOM 688 N N . GLY A 1 85 ? 11.884 -3.720 0.467 1.00 96.56 85 GLY A N 1
ATOM 689 C CA . GLY A 1 85 ? 12.199 -5.135 0.287 1.00 96.56 85 GLY A CA 1
ATOM 690 C C . GLY A 1 85 ? 10.993 -6.055 0.479 1.00 96.56 85 GLY A C 1
ATOM 691 O O . GLY A 1 85 ? 9.870 -5.569 0.653 1.00 96.56 85 GLY A O 1
ATOM 692 N N . PRO A 1 86 ? 11.218 -7.382 0.440 1.00 98.06 86 PRO A N 1
ATOM 693 C CA . PRO A 1 86 ? 10.163 -8.383 0.573 1.00 98.06 86 PRO A CA 1
ATOM 694 C C . PRO A 1 86 ? 9.278 -8.181 1.806 1.00 98.06 86 PRO A C 1
ATOM 696 O O . PRO A 1 86 ? 9.742 -7.733 2.852 1.00 98.06 86 PRO A O 1
ATOM 699 N N . GLY A 1 87 ? 7.995 -8.531 1.679 1.00 96.88 87 GLY A N 1
ATOM 700 C CA . GLY A 1 87 ? 6.980 -8.260 2.707 1.00 96.88 87 GLY A CA 1
ATOM 701 C C . GLY A 1 87 ? 6.389 -6.848 2.640 1.00 96.88 87 GLY A C 1
ATOM 702 O O . GLY A 1 87 ? 5.592 -6.485 3.502 1.00 96.88 87 GLY A O 1
ATOM 703 N N . THR A 1 88 ? 6.761 -6.076 1.616 1.00 97.69 88 THR A N 1
ATOM 704 C CA . THR A 1 88 ? 6.170 -4.778 1.285 1.00 97.69 88 THR A CA 1
ATOM 705 C C . THR A 1 88 ? 5.296 -4.910 0.046 1.00 97.69 88 THR A C 1
ATOM 707 O O . THR A 1 88 ? 5.721 -5.509 -0.940 1.00 97.69 88 THR A O 1
ATOM 710 N N . MET A 1 89 ? 4.124 -4.288 0.058 1.00 96.62 89 MET A N 1
ATOM 711 C CA . MET A 1 89 ? 3.300 -4.090 -1.129 1.00 96.62 89 MET A CA 1
ATOM 712 C C . MET A 1 89 ? 3.388 -2.639 -1.575 1.00 96.62 89 MET A C 1
ATOM 714 O O . MET A 1 89 ? 3.577 -1.737 -0.751 1.00 96.62 89 MET A O 1
ATOM 718 N N . VAL A 1 90 ? 3.181 -2.415 -2.865 1.00 96.56 90 VAL A N 1
ATOM 719 C CA . VAL A 1 90 ? 2.997 -1.093 -3.456 1.00 96.56 90 VAL A CA 1
ATOM 720 C C . VAL A 1 90 ? 1.606 -0.983 -4.069 1.00 96.56 90 VAL A C 1
ATOM 722 O O . VAL A 1 90 ? 1.078 -1.944 -4.630 1.00 96.56 90 VAL A O 1
ATOM 725 N N . ALA A 1 91 ? 1.027 0.206 -3.954 1.00 94.00 91 ALA A N 1
ATOM 726 C CA . ALA A 1 91 ? -0.149 0.640 -4.685 1.00 94.00 91 ALA A CA 1
ATOM 727 C C . ALA A 1 91 ? 0.205 1.945 -5.395 1.00 94.00 91 ALA A C 1
ATOM 729 O O . ALA A 1 91 ? 0.600 2.910 -4.738 1.00 94.00 91 ALA A O 1
ATOM 730 N N . ILE A 1 92 ? 0.119 1.953 -6.723 1.00 93.62 92 ILE A N 1
ATOM 731 C CA . ILE A 1 92 ? 0.580 3.076 -7.542 1.00 93.62 92 ILE A CA 1
ATOM 732 C C . ILE A 1 92 ? -0.565 3.561 -8.421 1.00 93.62 92 ILE A C 1
ATOM 734 O O . ILE A 1 92 ? -1.001 2.852 -9.331 1.00 93.62 92 ILE A O 1
ATOM 738 N N . LYS A 1 93 ? -1.057 4.766 -8.143 1.00 89.38 93 LYS A N 1
ATOM 739 C CA . LYS A 1 93 ? -2.141 5.377 -8.913 1.00 89.38 93 LYS A CA 1
ATOM 740 C C . LYS A 1 93 ? -1.617 5.922 -10.239 1.00 89.38 93 LYS A C 1
ATOM 742 O O . LYS A 1 93 ? -0.551 6.531 -10.285 1.00 89.38 93 LYS A O 1
ATOM 747 N N . ASN A 1 94 ? -2.383 5.733 -11.312 1.00 86.75 94 ASN A N 1
ATOM 748 C CA . ASN A 1 94 ? -2.115 6.287 -12.643 1.00 86.75 94 ASN A CA 1
ATOM 749 C C . ASN A 1 94 ? -0.701 5.994 -13.192 1.00 86.75 94 ASN A C 1
ATOM 751 O O . ASN A 1 94 ? -0.180 6.758 -14.007 1.00 86.75 94 ASN A O 1
ATOM 755 N N . CYS A 1 95 ? -0.057 4.908 -12.749 1.00 89.19 95 CYS A N 1
ATOM 756 C CA . CYS A 1 95 ? 1.293 4.587 -13.196 1.00 89.19 95 CYS A CA 1
ATOM 757 C C . CYS A 1 95 ? 1.308 4.144 -14.661 1.00 89.19 95 CYS A C 1
ATOM 759 O O . CYS A 1 95 ? 0.310 3.647 -15.192 1.00 89.19 95 CYS A O 1
ATOM 761 N N . GLN A 1 96 ? 2.469 4.292 -15.296 1.00 84.62 96 GLN A N 1
ATOM 762 C CA . GLN A 1 96 ? 2.666 3.993 -16.711 1.00 84.62 96 GLN A CA 1
ATOM 763 C C . GLN A 1 96 ? 3.855 3.060 -16.913 1.00 84.62 96 GLN A C 1
ATOM 765 O O . GLN A 1 96 ? 4.866 3.170 -16.212 1.00 84.62 96 GLN A O 1
ATOM 770 N N . ALA A 1 97 ? 3.758 2.195 -17.922 1.00 86.06 97 ALA A N 1
ATOM 771 C CA . ALA A 1 97 ? 4.913 1.467 -18.418 1.00 86.06 97 ALA A CA 1
ATOM 772 C C . ALA A 1 97 ? 5.878 2.434 -19.129 1.00 86.06 97 ALA A C 1
ATOM 774 O O . ALA A 1 97 ? 5.474 3.293 -19.918 1.00 86.06 97 ALA A O 1
ATOM 775 N N . LYS A 1 98 ? 7.173 2.284 -18.865 1.00 86.38 98 LYS A N 1
ATOM 776 C CA . LYS A 1 98 ? 8.266 3.024 -19.494 1.00 86.38 98 LYS A CA 1
ATOM 777 C C . LYS A 1 98 ? 9.329 2.047 -19.967 1.00 86.38 98 LYS A C 1
ATOM 779 O O . LYS A 1 98 ? 9.678 1.101 -19.262 1.00 86.38 98 LYS A O 1
ATOM 784 N N . GLN A 1 99 ? 9.845 2.310 -21.161 1.00 85.44 99 GLN A N 1
ATOM 785 C CA . GLN A 1 99 ? 11.059 1.680 -21.655 1.00 85.44 99 GLN A CA 1
ATOM 786 C C . GLN A 1 99 ? 12.262 2.494 -21.172 1.00 85.44 99 GLN A C 1
ATOM 788 O O . GLN A 1 99 ? 12.288 3.721 -21.291 1.00 85.44 99 GLN A O 1
ATOM 793 N N . PHE A 1 100 ? 13.240 1.811 -20.599 1.00 84.50 100 PHE A N 1
ATOM 794 C CA . PHE A 1 100 ? 14.500 2.381 -20.150 1.00 84.50 100 PHE A CA 1
ATOM 795 C C . PHE A 1 100 ? 15.536 2.339 -21.281 1.00 84.50 100 PHE A C 1
ATOM 797 O O . PHE A 1 100 ? 15.381 1.618 -22.268 1.00 84.50 100 PHE A O 1
ATOM 804 N N . MET A 1 101 ? 16.608 3.124 -21.147 1.00 81.56 101 MET A N 1
ATOM 805 C CA . MET A 1 101 ? 17.654 3.230 -22.177 1.00 81.56 101 MET A CA 1
ATOM 806 C C . MET A 1 101 ? 18.390 1.910 -22.441 1.00 81.56 101 MET A C 1
ATOM 808 O O . MET A 1 101 ? 18.902 1.708 -23.535 1.00 81.56 101 MET A O 1
ATOM 812 N N . ASP A 1 102 ? 18.437 1.016 -21.456 1.00 81.69 102 ASP A N 1
ATOM 813 C CA . ASP A 1 102 ? 19.029 -0.321 -21.566 1.00 81.69 102 ASP A CA 1
ATOM 814 C C . ASP A 1 102 ? 18.082 -1.349 -22.217 1.00 81.69 102 ASP A C 1
ATOM 816 O O . ASP A 1 102 ? 18.397 -2.535 -22.286 1.00 81.69 102 ASP A O 1
ATOM 820 N N . GLY A 1 103 ? 16.909 -0.906 -22.681 1.00 81.81 103 GLY A N 1
ATOM 821 C CA . GLY A 1 103 ? 15.887 -1.750 -23.288 1.00 81.81 103 GLY A CA 1
ATOM 822 C C . GLY A 1 103 ? 14.975 -2.461 -22.287 1.00 81.81 103 GLY A C 1
ATOM 823 O O . GLY A 1 103 ? 14.015 -3.100 -22.719 1.00 81.81 103 GLY A O 1
ATOM 824 N N . GLN A 1 104 ? 15.206 -2.339 -20.973 1.00 84.81 104 GLN A N 1
ATOM 825 C CA . GLN A 1 104 ? 14.270 -2.866 -19.980 1.00 84.81 104 GLN A CA 1
ATOM 826 C C . GLN A 1 104 ? 12.932 -2.122 -20.051 1.00 84.81 104 GLN A C 1
ATOM 828 O O . GLN A 1 104 ? 12.868 -0.949 -20.413 1.00 84.81 104 GLN A O 1
ATOM 833 N N . ILE A 1 105 ? 11.849 -2.795 -19.665 1.00 86.44 105 ILE A N 1
ATOM 834 C CA . ILE A 1 105 ? 10.518 -2.192 -19.553 1.00 86.44 105 ILE A CA 1
ATOM 835 C C . ILE A 1 105 ? 10.034 -2.365 -18.112 1.00 86.44 105 ILE A C 1
ATOM 837 O O . ILE A 1 105 ? 10.129 -3.455 -17.541 1.00 86.44 105 ILE A O 1
ATOM 841 N N . GLY A 1 106 ? 9.526 -1.291 -17.515 1.00 93.25 106 GLY A N 1
ATOM 842 C CA . GLY A 1 106 ? 9.005 -1.294 -16.150 1.00 93.25 106 GLY A CA 1
ATOM 843 C C . GLY A 1 106 ? 8.218 -0.030 -15.830 1.00 93.25 106 GLY A C 1
ATOM 844 O O . GLY A 1 106 ? 7.736 0.648 -16.729 1.00 93.25 106 GLY A O 1
ATOM 845 N N . ILE A 1 107 ? 8.079 0.284 -14.549 1.00 94.56 107 ILE A N 1
ATOM 846 C CA . ILE A 1 107 ? 7.432 1.495 -14.046 1.00 94.56 107 ILE A CA 1
ATOM 847 C C . ILE A 1 107 ? 8.529 2.448 -13.571 1.00 94.56 107 ILE A C 1
ATOM 849 O O . ILE A 1 107 ? 9.420 2.053 -12.819 1.00 94.56 107 ILE A O 1
ATOM 853 N N . ARG A 1 108 ? 8.458 3.707 -14.002 1.00 93.56 108 ARG A N 1
ATOM 854 C CA . ARG A 1 108 ? 9.327 4.793 -13.536 1.00 93.56 108 ARG A CA 1
ATOM 855 C C . ARG A 1 108 ? 8.482 5.779 -12.747 1.00 93.56 108 ARG A C 1
ATOM 857 O O . ARG A 1 108 ? 7.476 6.237 -13.278 1.00 93.56 108 ARG A O 1
ATOM 864 N N . LEU A 1 109 ? 8.903 6.090 -11.526 1.00 94.31 109 LEU A N 1
ATOM 865 C CA . LEU A 1 109 ? 8.312 7.149 -10.710 1.00 94.31 109 LEU A CA 1
ATOM 866 C C . LEU A 1 109 ? 9.326 8.267 -10.508 1.00 94.31 109 LEU A C 1
ATOM 868 O O . LEU A 1 109 ? 10.466 8.003 -10.122 1.00 94.31 109 LEU A O 1
ATOM 872 N N . GLU A 1 110 ? 8.899 9.490 -10.774 1.00 94.44 110 GLU A N 1
ATOM 873 C CA . GLU A 1 110 ? 9.642 10.721 -10.507 1.00 94.44 110 GLU A CA 1
ATOM 874 C C . GLU A 1 110 ? 9.094 11.412 -9.248 1.00 94.44 110 GLU A C 1
ATOM 876 O O . GLU A 1 110 ? 8.132 10.937 -8.638 1.00 94.44 110 GLU A O 1
ATOM 881 N N . ASP A 1 111 ? 9.699 12.526 -8.834 1.00 92.81 111 ASP A N 1
ATOM 882 C CA . ASP A 1 111 ? 9.295 13.287 -7.645 1.00 92.81 111 ASP A CA 1
ATOM 883 C C . ASP A 1 111 ? 7.793 13.608 -7.629 1.00 92.81 111 ASP A C 1
ATOM 885 O O . ASP A 1 111 ? 7.117 13.400 -6.618 1.00 92.81 111 ASP A O 1
ATOM 889 N N . GLN A 1 112 ? 7.242 14.041 -8.766 1.00 90.69 112 GLN A N 1
ATOM 890 C CA . GLN A 1 112 ? 5.821 14.363 -8.916 1.00 90.69 112 GLN A CA 1
ATOM 891 C C . GLN A 1 112 ? 4.898 13.141 -8.807 1.00 90.69 112 GLN A C 1
ATOM 893 O O . GLN A 1 112 ? 3.715 13.288 -8.494 1.00 90.69 112 GLN A O 1
ATOM 898 N N . ASP A 1 113 ? 5.422 11.937 -9.043 1.00 91.88 113 ASP A N 1
ATOM 899 C CA . ASP A 1 113 ? 4.645 10.701 -8.990 1.00 91.88 113 ASP A CA 1
ATOM 900 C C . ASP A 1 113 ? 4.595 10.110 -7.578 1.00 91.88 113 ASP A C 1
ATOM 902 O O . ASP A 1 113 ? 3.743 9.265 -7.301 1.00 91.88 113 ASP A O 1
ATOM 906 N N . LEU A 1 114 ? 5.467 10.547 -6.659 1.00 92.56 114 LEU A N 1
ATOM 907 C CA . LEU A 1 114 ? 5.529 9.996 -5.301 1.00 92.56 114 LEU A CA 1
ATOM 908 C C . LEU A 1 114 ? 4.223 10.181 -4.520 1.00 92.56 114 LEU A C 1
ATOM 910 O O . LEU A 1 114 ? 3.880 9.331 -3.701 1.00 92.56 114 LEU A O 1
ATOM 914 N N . ALA A 1 115 ? 3.450 11.230 -4.811 1.00 91.00 115 ALA A N 1
ATOM 915 C CA . ALA A 1 115 ? 2.122 11.419 -4.226 1.00 91.00 115 ALA A CA 1
ATOM 916 C C . ALA A 1 115 ? 1.135 10.292 -4.602 1.00 91.00 115 ALA A C 1
ATOM 918 O O . ALA A 1 115 ? 0.202 10.012 -3.850 1.00 91.00 115 ALA A O 1
ATOM 919 N N . ASN A 1 116 ? 1.362 9.617 -5.734 1.00 90.56 116 ASN A N 1
ATOM 920 C CA . ASN A 1 116 ? 0.553 8.499 -6.223 1.00 90.56 116 ASN A CA 1
ATOM 921 C C . ASN A 1 116 ? 1.029 7.134 -5.704 1.00 90.56 116 ASN A C 1
ATOM 923 O O . ASN A 1 116 ? 0.382 6.120 -5.977 1.00 90.56 116 ASN A O 1
ATOM 927 N N . LEU A 1 117 ? 2.152 7.086 -4.982 1.00 93.56 117 LEU A N 1
ATOM 928 C CA . LEU A 1 117 ? 2.706 5.868 -4.411 1.00 93.56 117 LEU A CA 1
ATOM 929 C C . LEU A 1 117 ? 2.269 5.711 -2.955 1.00 93.56 117 LEU A C 1
ATOM 931 O O . LEU A 1 117 ? 2.583 6.524 -2.086 1.00 93.56 117 LEU A O 1
ATOM 935 N N . LYS A 1 118 ? 1.642 4.578 -2.655 1.00 93.06 118 LYS A N 1
ATOM 936 C CA . LYS A 1 118 ? 1.551 4.053 -1.293 1.00 93.06 118 LYS A CA 1
ATOM 937 C C . LYS A 1 118 ? 2.360 2.770 -1.221 1.00 93.06 118 LYS A C 1
ATOM 939 O O . LYS A 1 118 ? 2.314 1.941 -2.127 1.00 93.06 118 LYS A O 1
ATOM 944 N N . HIS A 1 119 ? 3.075 2.583 -0.121 1.00 94.00 119 HIS A N 1
ATOM 945 C CA . HIS A 1 119 ? 3.732 1.321 0.177 1.00 94.00 119 HIS A CA 1
ATOM 946 C C . HIS A 1 119 ? 3.442 0.924 1.627 1.00 94.00 119 HIS A C 1
ATOM 948 O O . HIS A 1 119 ? 3.451 1.765 2.530 1.00 94.00 119 HIS A O 1
ATOM 954 N N . LEU A 1 120 ? 3.138 -0.353 1.847 1.00 94.56 120 LEU A N 1
ATOM 955 C CA . LEU A 1 120 ? 2.667 -0.866 3.134 1.00 94.56 120 LEU A CA 1
ATOM 956 C C . LEU A 1 120 ? 3.462 -2.108 3.543 1.00 94.56 120 LEU A C 1
ATOM 958 O O . LEU A 1 120 ? 3.817 -2.900 2.671 1.00 94.56 120 LEU A O 1
ATOM 962 N N . PRO A 1 121 ? 3.711 -2.315 4.850 1.00 94.81 121 PRO A N 1
ATOM 963 C CA . PRO A 1 121 ? 4.443 -3.473 5.363 1.00 94.81 121 PRO A CA 1
ATOM 964 C C . PRO A 1 121 ? 3.551 -4.728 5.408 1.00 94.81 121 PRO A C 1
ATOM 966 O O . PRO A 1 121 ? 3.310 -5.314 6.464 1.00 94.81 121 PRO A O 1
ATOM 969 N N . CYS A 1 122 ? 2.988 -5.106 4.266 1.00 95.56 122 CYS A N 1
ATOM 970 C CA . CYS A 1 122 ? 2.231 -6.333 4.072 1.00 95.56 122 CYS A CA 1
ATOM 971 C C . CYS A 1 122 ? 2.310 -6.784 2.615 1.00 95.56 122 CYS A C 1
ATOM 973 O O . CYS A 1 122 ? 2.819 -6.059 1.770 1.00 95.56 122 CYS A O 1
ATOM 975 N N . THR A 1 123 ? 1.790 -7.972 2.315 1.00 96.81 123 THR A N 1
ATOM 976 C CA . THR A 1 123 ? 1.593 -8.410 0.930 1.00 96.81 123 THR A CA 1
ATOM 977 C C . THR A 1 123 ? 0.234 -7.969 0.393 1.00 96.81 123 THR A C 1
ATOM 979 O O . THR A 1 123 ? -0.704 -7.748 1.167 1.00 96.81 123 THR A O 1
ATOM 982 N N . VAL A 1 124 ? 0.073 -7.948 -0.930 1.00 94.38 124 VAL A N 1
ATOM 983 C CA . VAL A 1 124 ? -1.211 -7.733 -1.608 1.00 94.38 124 VAL A CA 1
ATOM 984 C C . VAL A 1 124 ? -2.240 -8.753 -1.121 1.00 94.38 124 VAL A C 1
ATOM 986 O O . VAL A 1 124 ? -3.367 -8.383 -0.805 1.00 94.38 124 VAL A O 1
ATOM 989 N N . ALA A 1 125 ? -1.859 -10.025 -0.964 1.00 93.44 125 ALA A N 1
ATOM 990 C CA . ALA A 1 125 ? -2.751 -11.051 -0.419 1.00 93.44 125 ALA A CA 1
ATOM 991 C C . ALA A 1 125 ? -3.245 -10.701 0.998 1.00 93.44 125 ALA A C 1
ATOM 993 O O . ALA A 1 125 ? -4.437 -10.823 1.298 1.00 93.44 125 ALA A O 1
ATOM 994 N N . LYS A 1 126 ? -2.352 -10.208 1.868 1.00 93.75 126 LYS A N 1
ATOM 995 C CA . LYS A 1 126 ? -2.728 -9.767 3.215 1.00 93.75 126 LYS A CA 1
ATOM 996 C C . LYS A 1 126 ? -3.634 -8.536 3.165 1.00 93.75 126 LYS A C 1
ATOM 998 O O . LYS A 1 126 ? -4.640 -8.519 3.872 1.00 93.75 126 LYS A O 1
ATOM 1003 N N . PHE A 1 127 ? -3.329 -7.561 2.314 1.00 92.44 127 PHE A N 1
ATOM 1004 C CA . PHE A 1 127 ? -4.150 -6.368 2.101 1.00 92.44 127 PHE A CA 1
ATOM 1005 C C . PHE A 1 127 ? -5.572 -6.723 1.657 1.00 92.44 127 PHE A C 1
ATOM 1007 O O . PHE A 1 127 ? -6.534 -6.301 2.301 1.00 92.44 127 PHE A O 1
ATOM 1014 N N . LYS A 1 128 ? -5.708 -7.603 0.655 1.00 89.19 128 LYS A N 1
ATOM 1015 C CA . LYS A 1 128 ? -7.003 -8.135 0.203 1.00 89.19 128 LYS A CA 1
ATOM 1016 C C . LYS A 1 128 ? -7.760 -8.835 1.335 1.00 89.19 128 LYS A C 1
ATOM 1018 O O . LYS A 1 128 ? -8.935 -8.559 1.555 1.00 89.19 128 LYS A O 1
ATOM 1023 N N . SER A 1 129 ? -7.082 -9.682 2.119 1.00 89.88 129 SER A N 1
ATOM 1024 C CA . SER A 1 129 ? -7.713 -10.368 3.261 1.00 89.88 129 SER A CA 1
ATOM 1025 C C . SER A 1 129 ? -8.229 -9.398 4.334 1.00 89.88 129 SER A C 1
ATOM 1027 O O . SER A 1 129 ? -9.236 -9.671 4.984 1.00 89.88 129 SER A O 1
ATOM 1029 N N . MET A 1 130 ? -7.560 -8.255 4.507 1.00 90.12 130 MET A N 1
ATOM 1030 C CA . MET A 1 130 ? -7.930 -7.240 5.490 1.00 90.12 130 MET A CA 1
ATOM 1031 C C . MET A 1 130 ? -9.063 -6.331 5.012 1.00 90.12 130 MET A C 1
ATOM 1033 O O . MET A 1 130 ? -9.810 -5.834 5.851 1.00 90.12 130 MET A O 1
ATOM 1037 N N . ASN A 1 131 ? -9.255 -6.160 3.701 1.00 87.69 131 ASN A N 1
ATOM 1038 C CA . ASN A 1 131 ? -10.442 -5.484 3.170 1.00 87.69 131 ASN A CA 1
ATOM 1039 C C . ASN A 1 131 ? -11.731 -6.162 3.673 1.00 87.69 131 ASN A C 1
ATOM 1041 O O . ASN A 1 131 ? -12.616 -5.505 4.215 1.00 87.69 131 ASN A O 1
ATOM 1045 N N . ASN A 1 132 ? -11.765 -7.498 3.656 1.00 81.69 132 ASN A N 1
ATOM 1046 C CA . ASN A 1 132 ? -12.890 -8.274 4.191 1.00 81.69 132 ASN A CA 1
ATOM 1047 C C . ASN A 1 132 ? -13.119 -8.040 5.694 1.00 81.69 132 ASN A C 1
ATOM 1049 O O . ASN A 1 132 ? -14.256 -8.094 6.162 1.00 81.69 132 ASN A O 1
ATOM 1053 N N . GLN A 1 133 ? -12.057 -7.779 6.462 1.00 82.38 133 GLN A N 1
ATOM 1054 C CA . GLN A 1 133 ? -12.183 -7.417 7.875 1.00 82.38 133 GLN A CA 1
ATOM 1055 C C . GLN A 1 133 ? -12.833 -6.040 8.034 1.00 82.38 133 GLN A C 1
ATOM 1057 O O . GLN A 1 133 ? -13.736 -5.892 8.849 1.00 82.38 133 GLN A O 1
ATOM 1062 N N . VAL A 1 134 ? -12.447 -5.051 7.223 1.00 85.12 134 VAL A N 1
ATOM 1063 C CA . VAL A 1 134 ? -13.058 -3.713 7.266 1.00 85.12 134 VAL A CA 1
ATOM 1064 C C . VAL A 1 134 ? -14.561 -3.776 6.981 1.00 85.12 134 VAL A C 1
ATOM 1066 O O . VAL A 1 134 ? -15.327 -3.135 7.700 1.00 85.12 134 VAL A O 1
ATOM 1069 N N . ILE A 1 135 ? -14.990 -4.586 6.008 1.00 80.75 135 ILE A N 1
ATOM 1070 C CA . ILE A 1 135 ? -16.414 -4.804 5.698 1.00 80.75 135 ILE A CA 1
ATOM 1071 C C . ILE A 1 135 ? -17.155 -5.377 6.917 1.00 80.75 135 ILE A C 1
ATOM 1073 O O . ILE A 1 135 ? -18.203 -4.857 7.306 1.00 80.75 135 ILE A O 1
ATOM 1077 N N . ARG A 1 136 ? -16.582 -6.399 7.568 1.00 80.88 136 ARG A N 1
ATOM 1078 C CA . ARG A 1 136 ? -17.150 -7.019 8.780 1.00 80.88 136 ARG A CA 1
ATOM 1079 C C . ARG A 1 136 ? -17.234 -6.046 9.956 1.00 80.88 136 ARG A C 1
ATOM 1081 O O . ARG A 1 136 ? -18.252 -6.002 10.638 1.00 80.88 136 ARG A O 1
ATOM 1088 N N . ASP A 1 137 ? -16.199 -5.239 10.178 1.00 83.12 137 ASP A N 1
ATOM 1089 C CA . ASP A 1 137 ? -16.158 -4.253 11.267 1.00 83.12 137 ASP A CA 1
ATOM 1090 C C . ASP A 1 137 ? -17.245 -3.173 11.118 1.00 83.12 137 ASP A C 1
ATOM 1092 O O . ASP A 1 137 ? -17.678 -2.568 12.105 1.00 83.12 137 ASP A O 1
ATOM 1096 N N . VAL A 1 138 ? -17.662 -2.899 9.877 1.00 80.50 138 VAL A N 1
ATOM 1097 C CA . VAL A 1 138 ? -18.758 -1.975 9.565 1.00 80.50 138 VAL A CA 1
ATOM 1098 C C . VAL A 1 138 ? -20.115 -2.633 9.818 1.00 80.50 138 VAL A C 1
ATOM 1100 O O . VAL A 1 138 ? -20.988 -1.978 10.390 1.00 80.50 138 VAL A O 1
ATOM 1103 N N . SER A 1 139 ? -20.299 -3.901 9.434 1.00 82.62 139 SER A N 1
ATOM 1104 C CA . SER A 1 139 ? -21.571 -4.616 9.613 1.00 82.62 139 SER A CA 1
ATOM 1105 C C . SER A 1 139 ? -21.830 -5.052 11.059 1.00 82.62 139 SER A C 1
ATOM 1107 O O . SER A 1 139 ? -22.978 -5.080 11.491 1.00 82.62 139 SER A O 1
ATOM 1109 N N . GLU A 1 140 ? -20.780 -5.365 11.821 1.00 85.62 140 GLU A N 1
ATOM 1110 C CA . GLU A 1 140 ? -20.856 -5.863 13.200 1.00 85.62 140 GLU A CA 1
ATOM 1111 C C . GLU A 1 140 ? -19.926 -5.069 14.135 1.00 85.62 140 GLU A C 1
ATOM 1113 O O . GLU A 1 140 ? -18.878 -5.566 14.562 1.00 85.62 140 GLU A O 1
ATOM 1118 N N . PRO A 1 141 ? -20.273 -3.816 14.478 1.00 87.38 141 PRO A N 1
ATOM 1119 C CA . PRO A 1 141 ? -19.406 -2.974 15.288 1.00 87.38 141 PRO A CA 1
ATOM 1120 C C . PRO A 1 141 ? -19.278 -3.528 16.713 1.00 87.38 141 PRO A C 1
ATOM 1122 O O . PRO A 1 141 ? -20.192 -3.413 17.528 1.00 87.38 141 PRO A O 1
ATOM 1125 N N . LYS A 1 142 ? -18.105 -4.074 17.032 1.00 94.81 142 LYS A N 1
ATOM 1126 C CA . LYS A 1 142 ? -17.756 -4.616 18.351 1.00 94.81 142 LYS A CA 1
ATOM 1127 C C . LYS A 1 142 ? -16.340 -4.232 18.757 1.00 94.81 142 LYS A C 1
ATOM 1129 O O . LYS A 1 142 ? -15.584 -3.651 17.981 1.00 94.81 142 LYS A O 1
ATOM 1134 N N . CYS A 1 143 ? -15.996 -4.502 20.009 1.00 95.12 143 CYS A N 1
ATOM 1135 C CA . CYS A 1 143 ? -14.656 -4.270 20.521 1.00 95.12 143 CYS A CA 1
ATOM 1136 C C . CYS A 1 143 ? -13.704 -5.275 19.872 1.00 95.12 143 CYS A C 1
ATOM 1138 O O . CYS A 1 143 ? -13.888 -6.475 20.058 1.00 95.12 143 CYS A O 1
ATOM 1140 N N . GLU A 1 144 ? -12.665 -4.797 19.186 1.00 94.00 144 GLU A N 1
ATOM 1141 C CA . GLU A 1 144 ? -11.684 -5.671 18.521 1.00 94.00 144 GLU A CA 1
ATOM 1142 C C . GLU A 1 144 ? -10.987 -6.611 19.515 1.00 94.00 144 GLU A C 1
ATOM 1144 O O . GLU A 1 144 ? -10.627 -7.739 19.191 1.00 94.00 144 GLU A O 1
ATOM 1149 N N . ARG A 1 145 ? -10.835 -6.169 20.771 1.00 95.19 145 ARG A N 1
ATOM 1150 C CA . ARG A 1 145 ? -10.123 -6.938 21.793 1.00 95.19 145 ARG A CA 1
ATOM 1151 C C . ARG A 1 145 ? -10.967 -8.026 22.455 1.00 95.19 145 ARG A C 1
ATOM 1153 O O . ARG A 1 145 ? -10.451 -9.117 22.683 1.00 95.19 145 ARG A O 1
ATOM 1160 N N . CYS A 1 146 ? -12.200 -7.707 22.854 1.00 94.94 146 CYS A N 1
ATOM 1161 C CA . CYS A 1 146 ? -13.029 -8.576 23.706 1.00 94.94 146 CYS A CA 1
ATOM 1162 C C . CYS A 1 146 ? -14.401 -8.930 23.115 1.00 94.94 146 CYS A C 1
ATOM 1164 O O . CYS A 1 146 ? -15.143 -9.688 23.729 1.00 94.94 146 CYS A O 1
ATOM 1166 N N . GLY A 1 147 ? -14.765 -8.376 21.956 1.00 94.62 147 GLY A N 1
ATOM 1167 C CA . GLY A 1 147 ? -16.034 -8.657 21.282 1.00 94.62 147 GLY A CA 1
ATOM 1168 C C . GLY A 1 147 ? -17.266 -7.963 21.870 1.00 94.62 147 GLY A C 1
ATOM 1169 O O . GLY A 1 147 ? -18.359 -8.156 21.347 1.00 94.62 147 GLY A O 1
ATOM 1170 N N . ALA A 1 148 ? -17.121 -7.139 22.913 1.00 95.69 148 ALA A N 1
ATOM 1171 C CA . ALA A 1 148 ? -18.245 -6.410 23.499 1.00 95.69 148 ALA A CA 1
ATOM 1172 C C . ALA A 1 148 ? -18.897 -5.446 22.486 1.00 95.69 148 ALA A C 1
ATOM 1174 O O . ALA A 1 148 ? -18.202 -4.753 21.737 1.00 95.69 148 ALA A O 1
ATOM 1175 N N . ALA A 1 149 ? -20.231 -5.390 22.472 1.00 92.88 149 ALA A N 1
ATOM 1176 C CA . ALA A 1 149 ? -21.002 -4.576 21.528 1.00 92.88 149 ALA A CA 1
ATOM 1177 C C . ALA A 1 149 ? -20.949 -3.062 21.829 1.00 92.88 149 ALA A C 1
ATOM 1179 O O . ALA A 1 149 ? -21.228 -2.233 20.966 1.00 92.88 149 ALA A O 1
ATOM 1180 N N . ASP A 1 150 ? -20.549 -2.661 23.037 1.00 90.75 150 ASP A N 1
ATOM 1181 C CA . ASP A 1 150 ? -20.488 -1.270 23.503 1.00 90.75 150 ASP A CA 1
ATOM 1182 C C . ASP A 1 150 ? -19.189 -0.538 23.090 1.00 90.75 150 ASP A C 1
ATOM 1184 O O . ASP A 1 150 ? -18.649 0.313 23.803 1.00 90.75 150 ASP A O 1
ATOM 1188 N N . ALA A 1 151 ? -18.681 -0.826 21.891 1.00 92.62 151 ALA A N 1
ATOM 1189 C CA . ALA A 1 151 ? -17.398 -0.332 21.401 1.00 92.62 151 ALA A CA 1
ATOM 1190 C C . ALA A 1 151 ? -17.468 1.102 20.840 1.00 92.62 151 ALA A C 1
ATOM 1192 O O . ALA A 1 151 ? -17.465 1.350 19.627 1.00 92.62 151 ALA A O 1
ATOM 1193 N N . ARG A 1 152 ? -17.561 2.073 21.756 1.00 91.19 152 ARG A N 1
ATOM 1194 C CA . ARG A 1 152 ? -17.705 3.505 21.437 1.00 91.19 152 ARG A CA 1
ATOM 1195 C C . ARG A 1 152 ? -16.379 4.221 21.166 1.00 91.19 152 ARG A C 1
ATOM 1197 O O . ARG A 1 152 ? -16.378 5.235 20.470 1.00 91.19 152 ARG A O 1
ATOM 1204 N N . LYS A 1 153 ? -15.258 3.719 21.691 1.00 94.31 153 LYS A N 1
ATOM 1205 C CA . LYS A 1 153 ? -13.922 4.312 21.495 1.00 94.31 153 LYS A CA 1
ATOM 1206 C C . LYS A 1 153 ? -13.323 3.837 20.181 1.00 94.31 153 LYS A C 1
ATOM 1208 O O . LYS A 1 153 ? -13.680 2.767 19.694 1.00 94.31 153 LYS A O 1
ATOM 1213 N N . ARG A 1 154 ? -12.423 4.634 19.597 1.00 94.44 154 ARG A N 1
ATOM 1214 C CA . ARG A 1 154 ? -11.800 4.327 18.305 1.00 94.44 154 ARG A CA 1
ATOM 1215 C C . ARG A 1 154 ? -10.311 4.630 18.299 1.00 94.44 154 ARG A C 1
ATOM 1217 O O . ARG A 1 154 ? -9.873 5.620 18.880 1.00 94.44 154 ARG A O 1
ATOM 1224 N N . CYS A 1 155 ? -9.555 3.813 17.576 1.00 95.50 155 CYS A N 1
ATOM 1225 C CA . CYS A 1 155 ? -8.190 4.136 17.196 1.00 95.50 155 CYS A CA 1
ATOM 1226 C C . CYS A 1 155 ? -8.184 5.421 16.352 1.00 95.50 155 CYS A C 1
ATOM 1228 O O . CYS A 1 155 ? -8.973 5.550 15.417 1.00 95.50 155 CYS A O 1
ATOM 1230 N N . GLY A 1 156 ? -7.311 6.377 16.678 1.00 93.12 156 GLY A N 1
ATOM 1231 C CA . GLY A 1 156 ? -7.258 7.675 15.996 1.00 93.12 156 GLY A CA 1
ATOM 1232 C C . GLY A 1 156 ? -7.023 7.549 14.485 1.00 93.12 156 GLY A C 1
ATOM 1233 O O . GLY A 1 156 ? -7.848 8.068 13.730 1.00 93.12 156 GLY A O 1
ATOM 1234 N N . PRO A 1 157 ? -5.970 6.831 14.043 1.00 92.00 157 PRO A N 1
ATOM 1235 C CA . PRO A 1 157 ? -5.673 6.643 12.624 1.00 92.00 157 PRO A CA 1
ATOM 1236 C C . PRO A 1 157 ? -6.704 5.762 11.916 1.00 92.00 157 PRO A C 1
ATOM 1238 O O . PRO A 1 157 ? -7.455 6.234 11.071 1.00 92.00 157 PRO A O 1
ATOM 1241 N N . CYS A 1 158 ? -6.796 4.486 12.295 1.00 92.38 158 CYS A N 1
ATOM 1242 C CA . CYS A 1 158 ? -7.552 3.516 11.513 1.00 92.38 158 CYS A CA 1
ATOM 1243 C C . CYS A 1 158 ? -9.022 3.396 11.911 1.00 92.38 158 CYS A C 1
ATOM 1245 O O . CYS A 1 158 ? -9.763 2.739 11.207 1.00 92.38 158 CYS A O 1
ATOM 1247 N N . LYS A 1 159 ? -9.481 3.988 13.018 1.00 91.94 159 LYS A N 1
ATOM 1248 C CA . LYS A 1 159 ? -10.878 3.924 13.501 1.00 91.94 159 LYS A CA 1
ATOM 1249 C C . LYS A 1 159 ? -11.378 2.572 14.043 1.00 91.94 159 LYS A C 1
ATOM 1251 O O . LYS A 1 159 ? -12.568 2.477 14.343 1.00 91.94 159 LYS A O 1
ATOM 1256 N N . THR A 1 160 ? -10.514 1.571 14.249 1.00 93.38 160 THR A N 1
ATOM 1257 C CA . THR A 1 160 ? -10.887 0.303 14.924 1.00 93.38 160 THR A CA 1
ATOM 1258 C C . THR A 1 160 ? -11.490 0.567 16.301 1.00 93.38 160 THR A C 1
ATOM 1260 O O . THR A 1 160 ? -11.038 1.477 16.999 1.00 93.38 160 THR A O 1
ATOM 1263 N N . ARG A 1 161 ? -12.526 -0.191 16.673 1.00 94.88 161 ARG A N 1
ATOM 1264 C CA . ARG A 1 161 ? -13.390 0.102 17.821 1.00 94.88 161 ARG A CA 1
ATOM 1265 C C . ARG A 1 161 ? -12.996 -0.663 19.082 1.00 94.88 161 ARG A C 1
ATOM 1267 O O . ARG A 1 161 ? -12.608 -1.825 19.027 1.00 94.88 161 ARG A O 1
ATOM 1274 N N . TYR A 1 162 ? -13.186 -0.017 20.230 1.00 96.44 162 TYR A N 1
ATOM 1275 C CA . TYR A 1 162 ? -12.930 -0.581 21.555 1.00 96.44 162 TYR A CA 1
ATOM 1276 C C . TYR A 1 162 ? -13.998 -0.132 22.559 1.00 96.44 162 TYR A C 1
ATOM 1278 O O . TYR A 1 162 ? -14.510 0.987 22.468 1.00 96.44 162 TYR A O 1
ATOM 1286 N N . CYS A 1 163 ? -14.322 -0.971 23.545 1.00 97.12 163 CYS A N 1
ATOM 1287 C CA . CYS A 1 163 ? -15.178 -0.572 24.673 1.00 97.12 163 CYS A CA 1
ATOM 1288 C C . CYS A 1 163 ? -14.415 0.316 25.678 1.00 97.12 163 CYS A C 1
ATOM 1290 O O . CYS A 1 163 ? -14.975 1.241 26.271 1.00 97.12 163 CYS A O 1
ATOM 1292 N N . SER A 1 164 ? -13.096 0.122 25.810 1.00 96.38 164 SER A N 1
ATOM 1293 C CA . SER A 1 164 ? -12.268 0.832 26.790 1.00 96.38 164 SER A CA 1
ATOM 1294 C C . SER A 1 164 ? -10.840 1.136 26.288 1.00 96.38 164 SER A C 1
ATOM 1296 O O . SER A 1 164 ? -10.373 0.494 25.341 1.00 96.38 164 SER A O 1
ATOM 1298 N N . PRO A 1 165 ? -10.119 2.109 26.887 1.00 95.88 165 PRO A N 1
ATOM 1299 C CA . PRO A 1 165 ? -8.730 2.400 26.547 1.00 95.88 165 PRO A CA 1
ATOM 1300 C C . PRO A 1 165 ? -7.802 1.254 26.968 1.00 95.88 165 PRO A C 1
ATOM 1302 O O . PRO A 1 165 ? -6.759 1.058 26.354 1.00 95.88 165 PRO A O 1
ATOM 1305 N N . GLU A 1 166 ? -8.179 0.470 27.981 1.00 96.25 166 GLU A N 1
ATOM 1306 C CA . GLU A 1 166 ? -7.456 -0.731 28.407 1.00 96.25 166 GLU A CA 1
ATOM 1307 C C . GLU A 1 166 ? -7.520 -1.799 27.314 1.00 96.25 166 GLU A C 1
ATOM 1309 O O . GLU A 1 166 ? -6.483 -2.341 26.941 1.00 96.25 166 GLU A O 1
ATOM 1314 N N . CYS A 1 167 ? -8.701 -2.029 26.723 1.00 96.62 167 CYS A N 1
ATOM 1315 C CA . CYS A 1 167 ? -8.846 -2.918 25.568 1.00 96.62 167 CYS A CA 1
ATOM 1316 C C . CYS A 1 167 ? -8.004 -2.448 24.376 1.00 96.62 167 CYS A C 1
ATOM 1318 O O . CYS A 1 167 ? -7.327 -3.263 23.755 1.00 96.62 167 CYS A O 1
ATOM 1320 N N . GLN A 1 168 ? -7.990 -1.142 24.093 1.00 96.00 168 GLN A N 1
ATOM 1321 C CA . GLN A 1 168 ? -7.155 -0.575 23.031 1.00 96.00 168 GLN A CA 1
ATOM 1322 C C . GLN A 1 168 ? -5.656 -0.779 23.301 1.00 96.00 168 GLN A C 1
ATOM 1324 O O . GLN A 1 168 ? -4.921 -1.197 22.410 1.00 96.00 168 GLN A O 1
ATOM 1329 N N . LYS A 1 169 ? -5.180 -0.504 24.523 1.00 95.50 169 LYS A N 1
ATOM 1330 C CA . LYS A 1 169 ? -3.768 -0.693 24.903 1.00 95.50 169 LYS A CA 1
ATOM 1331 C C . LYS A 1 169 ? -3.359 -2.167 24.871 1.00 95.50 169 LYS A C 1
ATOM 1333 O O . LYS A 1 169 ? -2.266 -2.471 24.403 1.00 95.50 169 LYS A O 1
ATOM 1338 N N . ALA A 1 170 ? -4.233 -3.058 25.339 1.00 95.44 170 ALA A N 1
ATOM 1339 C CA . ALA A 1 170 ? -4.003 -4.500 25.342 1.00 95.44 170 ALA A CA 1
ATOM 1340 C C . ALA A 1 170 ? -3.992 -5.104 23.929 1.00 95.44 170 ALA A C 1
ATOM 1342 O O . ALA A 1 170 ? -3.318 -6.101 23.699 1.00 95.44 170 ALA A O 1
ATOM 1343 N N . ASP A 1 171 ? -4.734 -4.515 22.988 1.00 95.25 171 ASP A N 1
ATOM 1344 C CA . ASP A 1 171 ? -4.704 -4.901 21.575 1.00 95.25 171 ASP A CA 1
ATOM 1345 C C . ASP A 1 171 ? -3.510 -4.284 20.820 1.00 95.25 171 ASP A C 1
ATOM 1347 O O . ASP A 1 171 ? -2.942 -4.912 19.923 1.00 95.25 171 ASP A O 1
ATOM 1351 N N . TRP A 1 172 ? -3.078 -3.073 21.215 1.00 94.44 172 TRP A N 1
ATOM 1352 C CA . TRP A 1 172 ? -2.012 -2.313 20.547 1.00 94.44 172 TRP A CA 1
ATOM 1353 C C . TRP A 1 172 ? -0.750 -3.140 20.303 1.00 94.44 172 TRP A C 1
ATOM 1355 O O . TRP A 1 172 ? -0.254 -3.215 19.178 1.00 94.44 172 TRP A O 1
ATOM 1365 N N . ARG A 1 173 ? -0.244 -3.780 21.357 1.00 91.12 173 ARG A N 1
ATOM 1366 C CA . ARG A 1 173 ? 0.816 -4.786 21.278 1.00 91.12 173 ARG A CA 1
ATOM 1367 C C . ARG A 1 173 ? 0.248 -6.055 21.914 1.00 91.12 173 ARG A C 1
ATOM 1369 O O . ARG A 1 173 ? -0.068 -6.000 23.099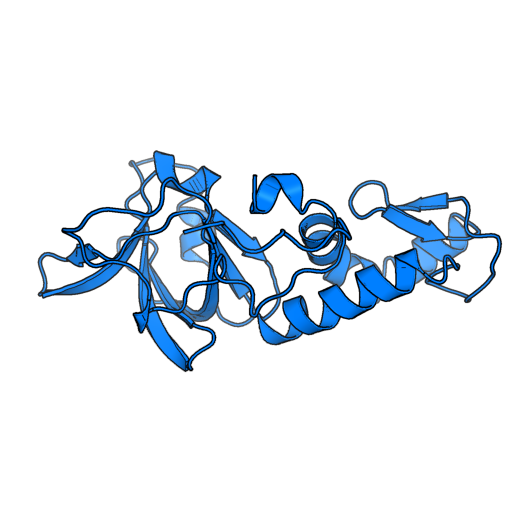 1.00 91.12 173 ARG A O 1
ATOM 1376 N N . PRO A 1 174 ? 0.097 -7.158 21.161 1.00 84.88 174 PRO A N 1
ATOM 1377 C CA . PRO A 1 174 ? 0.935 -7.537 20.015 1.00 84.88 174 PRO A CA 1
ATOM 1378 C C . PRO A 1 174 ? 0.326 -7.344 18.613 1.00 84.88 174 PRO A C 1
ATOM 1380 O O . PRO A 1 174 ? 1.058 -7.484 17.639 1.00 84.88 174 PRO A O 1
ATOM 1383 N N . SER A 1 175 ? -0.971 -7.053 18.485 1.00 89.50 175 SER A N 1
ATOM 1384 C CA . SER A 1 175 ? -1.688 -7.231 17.212 1.00 89.50 175 SER A CA 1
ATOM 1385 C C . SER A 1 175 ? -1.844 -5.928 16.426 1.00 89.50 175 SER A C 1
ATOM 1387 O O . SER A 1 175 ? -1.310 -5.773 15.323 1.00 89.50 175 SER A O 1
ATOM 1389 N N . HIS A 1 176 ? -2.533 -4.944 17.008 1.00 94.31 176 HIS A N 1
ATOM 1390 C CA . HIS A 1 176 ? -3.060 -3.811 16.252 1.00 94.31 176 HIS A CA 1
ATOM 1391 C C . HIS A 1 176 ? -1.981 -2.932 15.617 1.00 94.31 176 HIS A C 1
ATOM 1393 O O . HIS A 1 176 ? -2.162 -2.432 14.507 1.00 94.31 176 HIS A O 1
ATOM 1399 N N . LYS A 1 177 ? -0.834 -2.751 16.286 1.00 94.06 177 LYS A N 1
ATOM 1400 C CA . LYS A 1 177 ? 0.257 -1.911 15.773 1.00 94.06 177 LYS A CA 1
ATOM 1401 C C . LYS A 1 177 ? 0.714 -2.339 14.373 1.00 94.06 177 LYS A C 1
ATOM 1403 O O . LYS A 1 177 ? 1.006 -1.469 13.559 1.00 94.06 177 LYS A O 1
ATOM 1408 N N . GLY A 1 178 ? 0.760 -3.644 14.092 1.00 92.12 178 GLY A N 1
ATOM 1409 C CA . GLY A 1 178 ? 1.208 -4.170 12.797 1.00 92.12 178 GLY A CA 1
ATOM 1410 C C . GLY A 1 178 ? 0.200 -3.969 11.663 1.00 92.12 178 GLY A C 1
ATOM 1411 O O . GLY A 1 178 ? 0.581 -3.953 10.498 1.00 92.12 178 GLY A O 1
ATOM 1412 N N . VAL A 1 179 ? -1.078 -3.781 11.996 1.00 93.25 179 VAL A N 1
ATOM 1413 C CA . VAL A 1 179 ? -2.178 -3.691 11.024 1.00 93.25 179 VAL A CA 1
ATOM 1414 C C . VAL A 1 179 ? -2.804 -2.302 10.937 1.00 93.25 179 VAL A C 1
ATOM 1416 O O . VAL A 1 179 ? -3.531 -2.021 9.990 1.00 93.25 179 VAL A O 1
ATOM 1419 N N . CYS A 1 180 ? -2.510 -1.412 11.888 1.00 94.25 180 CYS A N 1
ATOM 1420 C CA . CYS A 1 180 ? -3.133 -0.095 11.994 1.00 94.25 180 CYS A CA 1
ATOM 1421 C C . CYS A 1 180 ? -2.968 0.735 10.715 1.00 94.25 180 CYS A C 1
ATOM 1423 O O . CYS A 1 180 ? -3.952 1.273 10.215 1.00 94.25 180 CYS A O 1
ATOM 1425 N N . GLN A 1 181 ? -1.757 0.792 10.149 1.00 92.44 181 GLN A N 1
ATOM 1426 C CA . GLN A 1 181 ? -1.515 1.543 8.915 1.00 92.44 181 GLN A CA 1
ATOM 1427 C C . GLN A 1 181 ? -2.308 0.961 7.737 1.00 92.44 181 GLN A C 1
ATOM 1429 O O . GLN A 1 181 ? -2.926 1.710 6.994 1.00 92.44 181 GLN A O 1
ATOM 1434 N N . ILE A 1 182 ? -2.359 -0.367 7.616 1.00 92.56 182 ILE A N 1
ATOM 1435 C CA . ILE A 1 182 ? -3.094 -1.057 6.548 1.00 92.56 182 ILE A CA 1
ATOM 1436 C C . ILE A 1 182 ? -4.597 -0.773 6.662 1.00 92.56 182 ILE A C 1
ATOM 1438 O O . ILE A 1 182 ? -5.232 -0.411 5.679 1.00 92.56 182 ILE A O 1
ATOM 1442 N N . LEU A 1 183 ? -5.161 -0.887 7.869 1.00 91.94 183 LEU A N 1
ATOM 1443 C CA . LEU A 1 183 ? -6.575 -0.599 8.130 1.00 91.94 183 LEU A CA 1
ATOM 1444 C C . LEU A 1 183 ? -6.918 0.875 7.907 1.00 91.94 183 LEU A C 1
ATOM 1446 O O . LEU A 1 183 ? -8.010 1.172 7.432 1.00 91.94 183 LEU A O 1
ATOM 1450 N N . ALA A 1 184 ? -6.014 1.792 8.263 1.00 90.00 184 ALA A N 1
ATOM 1451 C CA . ALA A 1 184 ? -6.189 3.211 7.980 1.00 90.00 184 ALA A CA 1
ATOM 1452 C C . ALA A 1 184 ? -6.258 3.441 6.469 1.00 90.00 184 ALA A C 1
ATOM 1454 O O . ALA A 1 184 ? -7.224 4.025 6.001 1.00 90.00 184 ALA A O 1
ATOM 1455 N N . THR A 1 185 ? -5.312 2.881 5.715 1.00 88.44 185 THR A N 1
ATOM 1456 C CA . THR A 1 185 ? -5.282 2.974 4.253 1.00 88.44 185 THR A CA 1
ATOM 1457 C C . THR A 1 185 ? -6.519 2.357 3.589 1.00 88.44 185 THR A C 1
ATOM 1459 O O . THR A 1 185 ? -7.105 2.984 2.718 1.00 88.44 185 THR A O 1
ATOM 1462 N N . LEU A 1 186 ? -6.981 1.182 4.033 1.00 87.38 186 LEU A N 1
ATOM 1463 C CA . LEU A 1 186 ? -8.212 0.555 3.523 1.00 87.38 186 LEU A CA 1
ATOM 1464 C C . LEU A 1 186 ? -9.473 1.392 3.794 1.00 87.38 186 LEU A C 1
ATOM 1466 O O . LEU A 1 186 ? -10.411 1.387 3.002 1.00 87.38 186 LEU A O 1
ATOM 1470 N N . ARG A 1 187 ? -9.524 2.087 4.937 1.00 84.38 187 ARG A N 1
ATOM 1471 C CA . ARG A 1 187 ? -10.666 2.932 5.326 1.00 84.38 187 ARG A CA 1
ATOM 1472 C C . ARG A 1 187 ? -10.623 4.318 4.693 1.00 84.38 187 ARG A C 1
ATOM 1474 O O . ARG A 1 187 ? -11.665 4.966 4.622 1.00 84.38 187 ARG A O 1
ATOM 1481 N N . ASP A 1 188 ? -9.456 4.733 4.222 1.00 79.38 188 ASP A N 1
ATOM 1482 C CA . ASP A 1 188 ? -9.218 5.983 3.510 1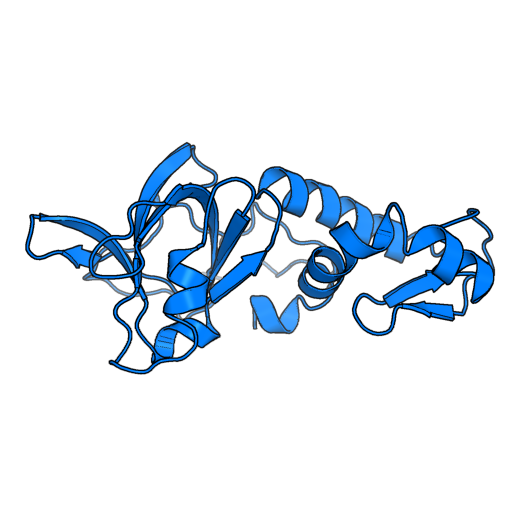.00 79.38 188 ASP A CA 1
ATOM 1483 C C . ASP A 1 188 ? -9.297 5.795 1.985 1.00 79.38 188 ASP A C 1
ATOM 1485 O O . ASP A 1 188 ? -8.450 6.238 1.212 1.00 79.38 188 ASP A O 1
ATOM 1489 N N . TYR A 1 189 ? -10.337 5.065 1.566 1.00 66.50 189 TYR A N 1
ATOM 1490 C CA . TYR A 1 189 ? -10.626 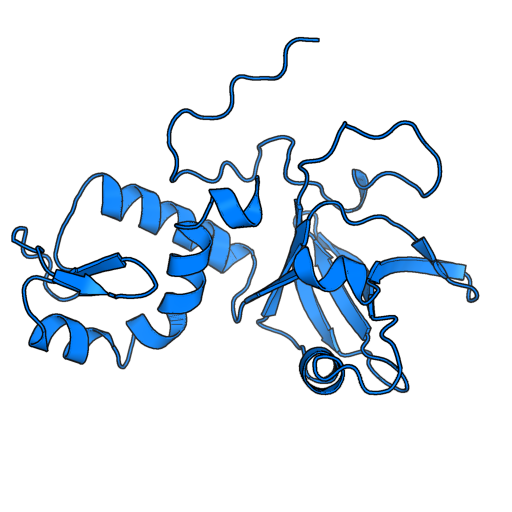4.695 0.179 1.00 66.50 189 TYR A CA 1
ATOM 1491 C C . TYR A 1 189 ? -10.564 5.900 -0.771 1.00 66.50 189 TYR A C 1
ATOM 1493 O O . TYR A 1 189 ? -10.002 5.811 -1.861 1.00 66.50 189 TYR A O 1
ATOM 1501 N N . ASP A 1 190 ? -11.106 7.043 -0.348 1.00 58.69 190 ASP A N 1
ATOM 1502 C CA . ASP A 1 190 ? -11.154 8.238 -1.186 1.00 58.69 190 ASP A CA 1
ATOM 1503 C C . ASP A 1 190 ? -9.735 8.774 -1.469 1.00 58.69 190 ASP A C 1
ATOM 1505 O O . ASP A 1 190 ? -9.459 9.158 -2.594 1.00 58.69 190 ASP A O 1
ATOM 1509 N N . GLU A 1 191 ? -8.779 8.715 -0.536 1.00 57.62 191 GLU A N 1
ATOM 1510 C CA . GLU A 1 191 ? -7.410 9.193 -0.802 1.00 57.62 191 GLU A CA 1
ATOM 1511 C C . GLU A 1 191 ? -6.582 8.257 -1.702 1.00 57.62 191 GLU A C 1
ATOM 1513 O O . GLU A 1 191 ? -5.652 8.710 -2.373 1.00 57.62 191 GLU A O 1
ATOM 1518 N N . MET A 1 192 ? -6.884 6.953 -1.741 1.00 57.06 192 MET A N 1
ATOM 1519 C CA . MET A 1 192 ? -6.222 6.028 -2.674 1.00 57.06 192 MET A CA 1
ATOM 1520 C C . MET A 1 192 ? -6.826 6.062 -4.087 1.00 57.06 192 MET A C 1
ATOM 1522 O O . MET A 1 192 ? -6.102 5.819 -5.054 1.00 57.06 192 MET A O 1
ATOM 1526 N N . PHE A 1 193 ? -8.132 6.337 -4.210 1.00 55.78 193 PHE A N 1
ATOM 1527 C CA . PHE A 1 193 ? -8.914 6.090 -5.433 1.00 55.78 193 PHE A CA 1
ATOM 1528 C C . PHE A 1 193 ? -9.755 7.285 -5.942 1.00 55.78 193 PHE A C 1
ATOM 1530 O O . PHE A 1 193 ? -10.442 7.129 -6.958 1.00 55.78 193 PHE A O 1
ATOM 1537 N N . ALA A 1 194 ? -9.729 8.458 -5.288 1.00 47.78 194 ALA A N 1
ATOM 1538 C CA . ALA A 1 194 ? -10.264 9.729 -5.812 1.00 47.78 194 ALA A CA 1
ATOM 1539 C C . ALA A 1 194 ? -9.163 10.513 -6.525 1.00 47.78 194 ALA A C 1
ATOM 1541 O O . ALA A 1 194 ? -8.064 10.680 -5.955 1.00 47.78 194 ALA A O 1
#